Protein AF-A0A397UYD2-F1 (afdb_monomer_lite)

Sequence (373 aa):
MTTKFFEQLSSNLNELLKNSDEYNVIIEVGQEPNNQAFRVHSIILNSRCLYFKDKLGVITYNNNNVKIIKQLLKYSILSSKTVNVSVIFELLIASSEFGLEELIKHIQLFLLENNSSWLRLNFSRIYQTSFKNDNLKDLQQFCANIIAKHPNIIFDSDEFLTLSENILIFILKLDNLQMDEGKIWDYVIKWGIAQNPSLPLDLDKWNITINSHVLPPRINLPTTLPSRDSISIAESNKASELRKGGEAYLKIGWYKESLVDLTKSLDIEPNNAFALFKIVESCRGETYCWMDKFEESLADLNKSLEIEPNNTLTLTNQIEPNNAFALKIRGATYRSMRKYKDSLADLDRSLEIEPNDAWALNQRKLTNNNLKK

pLDDT: mean 75.52, std 16.03, range [27.47, 95.06]

Foldseek 3Di:
DVVVVVVVVVVVQVVCQVVLPPFQEWEWEADPPPIDIGGDHLVVCLVQFVVSVVVVVPFDADPVNHGYHYDHQPCCLVPDPDDDLVSLVSVLLVCLVRVRLVSVVVSLVCCVPPPVVVCVVCVVVQCVSLLVGPSNVSSVVVSLVVCLVCVCVQLVDPCNLVDDPSSLVVNVPNPRRPDDVVSNVVSVVVSVCSVPVVDDPDVVVVPDDPDPPPDDDPDDDDDDDDDPPDQDPVLLVQLVVLQVQLLVCLVVLVLVSSLVSLVVSCVSPVDDDLQSQLSSLLSNLLSCLSVLNLVSSLVSLVSSVDDDPPPPPPPDDDDDLSLLSSLLSNLLSCVSVVVLVSSLVSLVVSCVRVVPPPSSVVSNVVSVVSVVD

Organism: NCBI:txid44941

Secondary structure (DSSP, 8-state):
-HHHHHHHHHHHHHHHHHH-TT--EEEEESSTTS-EEEEE-HHHHHHH-HHHHHHHHHPPP-TTS-EEEEE---THHHH-SS--HHHHHHHHHHHHHTT-HHHHHHHHHHHHHH-HHHHHHTHHHHHHHHTT-TT-HHHHHHHHHHHHH-THHHHTSTTGGG--HHHHHHHHT-TT--S-HHHHHHHHHHHHHHH-TTS-S-GGGG-----S-SS------------TT---HHHHHHHHHHHHHHHHHHHHT-HHHHHHHHHHHHHH-SSS-HHHHHHHHHHHHHHHHHTT-HHHHHHHHHHHTPPPTT-TT-SS----HHHHHHHHHHHHHHHHTT-HHHHHHHHHHHHHH-TT-HHHHHHHHHHHHHH--

Radius of gyration: 32.05 Å; chains: 1; bounding box: 82×56×81 Å

InterPro domains:
  IPR000210 BTB/POZ domain [PF00651] (13-114)
  IPR011333 SKP1/BTB/POZ domain superfamily [G3DSA:3.30.710.10] (2-113)
  IPR011333 SKP1/BTB/POZ domain superfamily [SSF54695] (5-113)
  IPR011705 BTB/Kelch-associated [PF07707] (135-193)
  IPR011990 Tetratricopeptide-like helical domain superfamily [G3DSA:1.25.40.10] (227-315)
  IPR011990 Tetratricopeptide-like helical domain superfamily [G3DSA:1.25.40.10] (316-373)
  IPR011990 Tetratricopeptide-like helical domain superfamily [SSF48452] (236-372)
  IPR019734 Tetratricopeptide repeat [PS50005] (239-272)
  IPR019734 Tetratricopeptide repeat [PS50005] (278-311)
  IPR019734 Tetratricopeptide repeat [PS50005] (324-357)
  IPR019734 Tetratricopeptide repeat [SM00028] (239-272)
  IPR019734 Tetratricopeptide repeat [SM00028] (278-311)
  IPR019734 Tetratricopeptide repeat [SM00028] (324-357)
  IPR050498 Photosystem I assembly protein Ycf3 [PTHR44858] (232-312)

Structure (mmCIF, N/CA/C/O backbone):
data_AF-A0A397UYD2-F1
#
_entry.id   AF-A0A397UYD2-F1
#
loop_
_atom_site.group_PDB
_atom_site.id
_atom_site.type_symbol
_atom_site.label_atom_id
_atom_site.label_alt_id
_atom_site.label_comp_id
_atom_site.label_asym_id
_atom_site.label_entity_id
_atom_site.label_seq_id
_atom_site.pdbx_PDB_ins_code
_atom_site.Cartn_x
_atom_site.Cartn_y
_atom_site.Cartn_z
_atom_site.occupancy
_atom_site.B_iso_or_equiv
_atom_site.auth_seq_id
_atom_site.auth_comp_id
_atom_site.auth_asym_id
_atom_site.auth_atom_id
_atom_site.pdbx_PDB_model_num
ATOM 1 N N . MET A 1 1 ? 2.547 18.480 39.044 1.00 53.09 1 MET A N 1
ATOM 2 C CA . MET A 1 1 ? 1.371 18.511 39.949 1.00 53.09 1 MET A CA 1
ATOM 3 C C . MET A 1 1 ? 0.104 18.064 39.217 1.00 53.09 1 MET A C 1
ATOM 5 O O . MET A 1 1 ? -0.640 17.259 39.753 1.00 53.09 1 MET A O 1
ATOM 9 N N . THR A 1 2 ? -0.084 18.493 37.968 1.00 56.84 2 THR A N 1
ATOM 10 C CA . THR A 1 2 ? -1.179 18.104 37.060 1.00 56.84 2 THR A CA 1
ATOM 11 C C . THR A 1 2 ? -1.272 16.604 36.741 1.00 56.84 2 THR A C 1
ATOM 13 O O . THR A 1 2 ? -2.375 16.076 36.705 1.00 56.84 2 THR A O 1
ATOM 16 N N . THR A 1 3 ? -0.158 15.883 36.572 1.00 63.12 3 THR A N 1
ATOM 17 C CA . THR A 1 3 ? -0.172 14.444 36.219 1.00 63.12 3 THR A CA 1
ATOM 18 C C . THR A 1 3 ? -0.803 13.551 37.294 1.00 63.12 3 THR A C 1
ATOM 20 O O . THR A 1 3 ? -1.691 12.765 36.979 1.00 63.12 3 THR A O 1
ATOM 23 N N . LYS A 1 4 ? -0.454 13.748 38.576 1.00 71.06 4 LYS A N 1
ATOM 24 C CA . LYS A 1 4 ? -1.054 13.001 39.702 1.00 71.06 4 LYS A CA 1
ATOM 25 C C . LYS A 1 4 ? -2.564 13.228 39.847 1.00 71.06 4 LYS A C 1
ATOM 27 O O . LYS A 1 4 ? -3.284 12.327 40.262 1.00 71.06 4 LYS A O 1
ATOM 32 N N . PHE A 1 5 ? -3.052 14.426 39.513 1.00 78.06 5 PHE A N 1
ATOM 33 C CA . PHE A 1 5 ? -4.484 14.732 39.570 1.00 78.06 5 PHE A CA 1
ATOM 34 C C . PHE A 1 5 ? -5.274 13.919 38.534 1.00 78.06 5 PHE A C 1
ATOM 36 O O . PHE A 1 5 ? -6.314 13.350 38.860 1.00 78.06 5 PHE A O 1
ATOM 43 N N . PHE A 1 6 ? -4.758 13.805 37.305 1.00 78.56 6 PHE A N 1
ATOM 44 C CA . PHE A 1 6 ? -5.394 13.002 36.257 1.00 78.56 6 PHE A CA 1
ATOM 45 C C . PHE A 1 6 ? -5.316 11.494 36.526 1.00 78.56 6 PHE A C 1
ATOM 47 O O . PHE A 1 6 ? -6.269 10.782 36.214 1.00 78.56 6 PHE A O 1
ATOM 54 N N . GLU A 1 7 ? -4.239 11.006 37.148 1.00 81.06 7 GLU A N 1
ATOM 55 C CA . GLU A 1 7 ? -4.143 9.611 37.607 1.00 81.06 7 GLU A CA 1
ATOM 56 C C . GLU A 1 7 ? -5.234 9.283 38.631 1.00 81.06 7 GLU A C 1
ATOM 58 O O . GLU A 1 7 ? -5.953 8.295 38.471 1.00 81.06 7 GLU A O 1
ATOM 63 N N . GLN A 1 8 ? -5.420 10.147 39.635 1.00 83.94 8 GLN A N 1
ATOM 64 C CA . GLN A 1 8 ? -6.470 9.959 40.634 1.00 83.94 8 GLN A CA 1
ATOM 65 C C . GLN A 1 8 ? -7.867 10.034 40.007 1.00 83.94 8 GLN A C 1
ATOM 67 O O . GLN A 1 8 ? -8.713 9.193 40.298 1.00 83.94 8 GLN A O 1
ATOM 72 N N . LEU A 1 9 ? -8.113 10.999 39.114 1.00 81.94 9 LEU A N 1
ATOM 73 C CA . LEU A 1 9 ? -9.388 11.110 38.402 1.00 81.94 9 LEU A CA 1
ATOM 74 C C . LEU A 1 9 ? -9.685 9.851 37.569 1.00 81.94 9 LEU A C 1
ATOM 76 O O . LEU A 1 9 ? -10.801 9.339 37.606 1.00 81.94 9 LEU A O 1
ATOM 80 N N . SER A 1 10 ? -8.685 9.328 36.856 1.00 81.25 10 SER A N 1
ATOM 81 C CA . SER A 1 10 ? -8.791 8.080 36.092 1.00 81.25 10 SER A CA 1
ATOM 82 C C . SER A 1 10 ? -9.091 6.882 36.998 1.00 81.25 10 SER A C 1
ATOM 84 O O . SER A 1 10 ? -9.964 6.071 36.687 1.00 81.25 10 SER A O 1
ATOM 86 N N . SER A 1 11 ? -8.431 6.799 38.159 1.00 82.31 11 SER A N 1
ATOM 87 C CA . SER A 1 11 ? -8.708 5.770 39.167 1.00 82.31 11 SER A CA 1
ATOM 88 C C . SER A 1 11 ? -10.152 5.842 39.666 1.00 82.31 11 SER A C 1
ATOM 90 O O . SER A 1 11 ? -10.841 4.825 39.679 1.00 82.31 11 SER A O 1
ATOM 92 N N . ASN A 1 12 ? -10.637 7.041 39.997 1.00 81.81 12 ASN A N 1
ATOM 93 C CA . ASN A 1 12 ? -12.008 7.247 40.466 1.00 81.81 12 ASN A CA 1
ATOM 94 C C . ASN A 1 12 ? -13.044 6.857 39.388 1.00 81.81 12 ASN A C 1
ATOM 96 O O . ASN A 1 12 ? -14.048 6.218 39.691 1.00 81.81 12 ASN A O 1
ATOM 100 N N . LEU A 1 13 ? -12.796 7.182 38.112 1.00 79.81 13 LEU A N 1
ATOM 101 C CA . LEU A 1 13 ? -13.663 6.758 37.000 1.00 79.81 13 LEU A CA 1
ATOM 102 C C . LEU A 1 13 ? -13.638 5.234 36.785 1.00 79.81 13 LEU A C 1
ATOM 104 O O . LEU A 1 13 ? -14.664 4.640 36.455 1.00 79.81 13 LEU A O 1
ATOM 108 N N . ASN A 1 14 ? -12.492 4.585 36.997 1.00 75.38 14 ASN A N 1
ATOM 109 C CA . ASN A 1 14 ? -12.385 3.127 36.939 1.00 75.38 14 ASN A CA 1
ATOM 110 C C . ASN A 1 14 ? -13.139 2.431 38.082 1.00 75.38 14 ASN A C 1
ATOM 112 O O . ASN A 1 14 ? -13.641 1.324 37.889 1.00 75.38 14 ASN A O 1
ATOM 116 N N . GLU A 1 15 ? -13.233 3.043 39.263 1.00 80.50 15 GLU A N 1
ATOM 117 C CA . GLU A 1 15 ? -14.043 2.505 40.363 1.00 80.50 15 GLU A CA 1
ATOM 118 C C . GLU A 1 15 ? -15.536 2.497 40.027 1.00 80.50 15 GLU A C 1
ATOM 120 O O . GLU A 1 15 ? -16.203 1.497 40.295 1.00 80.50 15 GLU A O 1
ATOM 125 N N . LEU A 1 16 ? -16.045 3.533 39.348 1.00 76.12 16 LEU A N 1
ATOM 126 C CA . LEU A 1 16 ? -17.431 3.551 38.859 1.00 76.12 16 LEU A CA 1
ATOM 127 C C . LEU A 1 16 ? -17.721 2.362 37.934 1.00 76.12 16 LEU A C 1
ATOM 129 O O . LEU A 1 16 ? -18.755 1.708 38.071 1.00 76.12 16 LEU A O 1
ATOM 133 N N . LEU A 1 17 ? -16.784 2.024 37.042 1.00 69.81 17 LEU A N 1
ATOM 134 C CA . LEU A 1 17 ? -16.918 0.873 36.146 1.00 69.81 17 LEU A CA 1
ATOM 135 C C . LEU A 1 17 ? -16.962 -0.467 36.906 1.00 69.81 17 LEU A C 1
ATOM 137 O O . LEU A 1 17 ? -17.653 -1.389 36.480 1.00 69.81 17 LEU A O 1
ATOM 141 N N . LYS A 1 18 ? -16.237 -0.585 38.025 1.00 74.44 18 LYS A N 1
ATOM 142 C CA . LYS A 1 18 ? -16.194 -1.809 38.845 1.00 74.44 18 LYS A CA 1
ATOM 143 C C . LYS A 1 18 ? -17.428 -1.972 39.727 1.00 74.44 18 LYS A C 1
ATOM 145 O O . LYS A 1 18 ? -17.939 -3.082 39.843 1.00 74.44 18 LYS A O 1
ATOM 150 N N . ASN A 1 19 ? -17.891 -0.886 40.340 1.00 75.38 19 ASN A N 1
ATOM 151 C CA . ASN A 1 19 ? -18.979 -0.931 41.317 1.00 75.38 19 ASN A CA 1
ATOM 152 C C . ASN A 1 19 ? -20.360 -0.958 40.641 1.00 75.38 19 ASN A C 1
ATOM 154 O O . ASN A 1 19 ? -21.330 -1.413 41.236 1.00 75.38 19 ASN A O 1
ATOM 158 N N . SER A 1 20 ? -20.451 -0.581 39.358 1.00 68.25 20 SER A N 1
ATOM 159 C CA . SER A 1 20 ? -21.674 -0.602 38.537 1.00 68.25 20 SER A CA 1
ATOM 160 C C . SER A 1 20 ? -22.852 0.217 39.081 1.00 68.25 20 SER A C 1
ATOM 162 O O . SER A 1 20 ? -23.959 0.096 38.564 1.00 68.25 20 SER A O 1
ATOM 164 N N . ASP A 1 21 ? -22.631 1.064 40.085 1.00 74.81 21 ASP A N 1
ATOM 165 C CA . ASP A 1 21 ? -23.649 1.956 40.640 1.00 74.81 21 ASP A CA 1
ATOM 166 C C . ASP A 1 21 ? -24.069 3.012 39.607 1.00 74.81 21 ASP A C 1
ATOM 168 O O . ASP A 1 21 ? -23.248 3.474 38.815 1.00 74.81 21 ASP A O 1
ATOM 172 N N . GLU A 1 22 ? -25.357 3.371 39.580 1.00 81.88 22 GLU A N 1
ATOM 173 C CA . GLU A 1 22 ? -25.946 4.358 38.649 1.00 81.88 22 GLU A CA 1
ATOM 174 C C . GLU A 1 22 ? -25.713 4.081 37.147 1.00 81.88 22 GLU A C 1
ATOM 176 O O . GLU A 1 22 ? -25.759 4.987 36.308 1.00 81.88 22 GLU A O 1
ATOM 181 N N . TYR A 1 23 ? -25.473 2.821 36.769 1.00 85.75 23 TYR A N 1
ATOM 182 C CA . TYR A 1 23 ? -25.379 2.445 35.360 1.00 85.75 23 TYR A CA 1
ATOM 183 C C . TYR A 1 23 ? -26.681 2.765 34.610 1.00 85.75 23 TYR A C 1
ATOM 185 O O . TYR A 1 23 ? -27.789 2.591 35.116 1.00 85.75 23 TYR A O 1
ATOM 193 N N . ASN A 1 24 ? -26.547 3.186 33.356 1.00 86.25 24 ASN A N 1
ATOM 194 C CA . ASN A 1 24 ? -27.681 3.496 32.483 1.00 86.25 24 ASN A CA 1
ATOM 195 C C . ASN A 1 24 ? -27.569 2.828 31.102 1.00 86.25 24 ASN A C 1
ATOM 197 O O . ASN A 1 24 ? -28.421 3.029 30.230 1.00 86.25 24 ASN A O 1
ATOM 201 N N . VAL A 1 25 ? -26.532 2.009 30.905 1.00 86.44 25 VAL A N 1
ATOM 202 C CA . VAL A 1 25 ? -26.301 1.211 29.703 1.00 86.44 25 VAL A CA 1
ATOM 203 C C . VAL A 1 25 ? -25.881 -0.205 30.101 1.00 86.44 25 VAL A C 1
ATOM 205 O O . VAL A 1 25 ? -25.078 -0.395 31.014 1.00 86.44 25 VAL A O 1
ATOM 208 N N . ILE A 1 26 ? -26.405 -1.204 29.392 1.00 87.38 26 ILE A N 1
ATOM 209 C CA . ILE A 1 26 ? -25.922 -2.586 29.424 1.00 87.38 26 ILE A CA 1
ATOM 210 C C . ILE A 1 26 ? -25.375 -2.929 28.041 1.00 87.38 26 ILE A C 1
ATOM 212 O O . ILE A 1 26 ? -26.075 -2.769 27.041 1.00 87.38 26 ILE A O 1
ATOM 216 N N . ILE A 1 27 ? -24.137 -3.416 27.984 1.00 84.25 27 ILE A N 1
ATOM 217 C CA . ILE A 1 27 ? -23.550 -3.984 26.769 1.00 84.25 27 ILE A CA 1
ATOM 218 C C . ILE A 1 27 ? -23.543 -5.502 26.909 1.00 84.25 27 ILE A C 1
ATOM 220 O O . ILE A 1 27 ? -22.855 -6.048 27.766 1.00 84.25 27 ILE A O 1
ATOM 224 N N . GLU A 1 28 ? -24.301 -6.178 26.058 1.00 84.50 28 GLU A N 1
ATOM 225 C CA . GLU A 1 28 ? -24.292 -7.630 25.924 1.00 84.50 28 GLU A CA 1
ATOM 226 C C . GLU A 1 28 ? -23.276 -8.026 24.855 1.00 84.50 28 GLU A C 1
ATOM 228 O O . GLU A 1 28 ? -23.388 -7.617 23.696 1.00 84.50 28 GLU A O 1
ATOM 233 N N . VAL A 1 29 ? -22.277 -8.813 25.250 1.00 77.69 29 VAL A N 1
ATOM 234 C CA . VAL A 1 29 ? -21.188 -9.265 24.383 1.00 77.69 29 VAL A CA 1
ATOM 235 C C . VAL A 1 29 ? -21.229 -10.777 24.214 1.00 77.69 29 VAL A C 1
ATOM 237 O O . VAL A 1 29 ? -21.304 -11.509 25.199 1.00 77.69 29 VAL A O 1
ATOM 240 N N . GLY A 1 30 ? -21.108 -11.243 22.972 1.00 69.19 30 GLY A N 1
ATOM 241 C CA . GLY A 1 30 ? -21.084 -12.665 22.622 1.00 69.19 30 GLY A CA 1
ATOM 242 C C . GLY A 1 30 ? -22.398 -13.167 22.019 1.00 69.19 30 GLY A C 1
ATOM 243 O O . GLY A 1 30 ? -23.328 -12.398 21.783 1.00 69.19 30 GLY A O 1
ATOM 244 N N . GLN A 1 31 ? -22.451 -14.467 21.727 1.00 69.06 31 GLN A N 1
ATOM 245 C CA . GLN A 1 31 ? -23.640 -15.142 21.199 1.00 69.06 31 GLN A CA 1
ATOM 246 C C . GLN A 1 31 ? -24.290 -15.995 22.289 1.00 69.06 31 GLN A C 1
ATOM 248 O O . GLN A 1 31 ? -23.595 -16.581 23.122 1.00 69.06 31 GLN A O 1
ATOM 253 N N . GLU A 1 32 ? -25.619 -16.074 22.273 1.00 67.44 32 GLU A N 1
ATOM 254 C CA . GLU A 1 32 ? -26.355 -16.956 23.178 1.00 67.44 32 GLU A CA 1
ATOM 255 C C . GLU A 1 32 ? -25.943 -18.424 22.960 1.00 67.44 32 GLU A C 1
ATOM 257 O O . GLU A 1 32 ? -25.726 -18.833 21.816 1.00 67.44 32 GLU A O 1
ATOM 262 N N . PRO A 1 33 ? -25.805 -19.227 24.033 1.00 70.12 33 PRO A N 1
ATOM 263 C CA . PRO A 1 33 ? -26.153 -18.931 25.431 1.00 70.12 33 PRO A CA 1
ATOM 264 C C . PRO A 1 33 ? -25.015 -18.310 26.273 1.00 70.12 33 PRO A C 1
ATOM 266 O O . PRO A 1 33 ? -25.200 -18.079 27.461 1.00 70.12 33 PRO A O 1
ATOM 269 N N . ASN A 1 34 ? -23.841 -18.044 25.691 1.00 70.12 34 ASN A N 1
ATOM 270 C CA . ASN A 1 34 ? -22.637 -17.607 26.416 1.00 70.12 34 ASN A CA 1
ATOM 271 C C . ASN A 1 34 ? -22.415 -16.084 26.355 1.00 70.12 34 ASN A C 1
ATOM 273 O O . ASN A 1 34 ? -21.273 -15.619 26.311 1.00 70.12 34 ASN A O 1
ATOM 277 N N . ASN A 1 35 ? -23.486 -15.293 26.298 1.00 76.25 35 ASN A N 1
ATOM 278 C CA . ASN A 1 35 ? -23.372 -13.839 26.304 1.00 76.25 35 ASN A CA 1
ATOM 279 C C . ASN A 1 35 ? -23.056 -13.319 27.717 1.00 76.25 35 ASN A C 1
ATOM 281 O O . ASN A 1 35 ? -23.535 -13.834 28.724 1.00 76.25 35 ASN A O 1
ATOM 285 N N . GLN A 1 36 ? -22.243 -12.269 27.795 1.00 80.19 36 GLN A N 1
ATOM 286 C CA . GLN A 1 36 ? -21.931 -11.582 29.044 1.00 80.19 36 GLN A CA 1
ATOM 287 C C . GLN A 1 36 ? -22.457 -10.152 28.994 1.00 80.19 36 GLN A C 1
ATOM 289 O O . GLN A 1 36 ? -22.256 -9.442 28.011 1.00 80.19 36 GLN A O 1
ATOM 294 N N . ALA A 1 37 ? -23.120 -9.730 30.068 1.00 84.00 37 ALA A N 1
ATOM 295 C CA . ALA A 1 37 ? -23.652 -8.384 30.213 1.00 84.00 37 ALA A CA 1
ATOM 296 C C . ALA A 1 37 ? -22.708 -7.514 31.054 1.00 84.00 37 ALA A C 1
ATOM 298 O O . ALA A 1 37 ? -22.347 -7.874 32.176 1.00 84.00 37 ALA A O 1
ATOM 299 N N . PHE A 1 38 ? -22.348 -6.347 30.525 1.00 83.50 38 PHE A N 1
ATOM 300 C CA . PHE A 1 38 ? -21.516 -5.348 31.191 1.00 83.50 38 PHE A CA 1
ATOM 301 C C . PHE A 1 38 ? -22.347 -4.104 31.493 1.00 83.50 38 PHE A C 1
ATOM 303 O O . PHE A 1 38 ? -22.914 -3.495 30.585 1.00 83.50 38 PHE A O 1
ATOM 310 N N . ARG A 1 39 ? -22.418 -3.724 32.770 1.00 86.25 39 ARG A N 1
ATOM 311 C CA . ARG A 1 39 ? -23.091 -2.503 33.230 1.00 86.25 39 ARG A CA 1
ATOM 312 C C . ARG A 1 39 ? -22.123 -1.333 33.139 1.00 86.25 39 ARG A C 1
ATOM 314 O O . ARG A 1 39 ? -21.038 -1.399 33.706 1.00 86.25 39 ARG A O 1
ATOM 321 N N . VAL A 1 40 ? -22.506 -0.293 32.408 1.00 86.06 40 VAL A N 1
ATOM 322 C CA . VAL A 1 40 ? -21.623 0.827 32.064 1.00 86.06 40 VAL A CA 1
ATOM 323 C C . VAL A 1 40 ? -22.384 2.154 32.029 1.00 86.06 40 VAL A C 1
ATOM 325 O O . VAL A 1 40 ? -23.617 2.198 31.988 1.00 86.06 40 VAL A O 1
ATOM 328 N N . HIS A 1 41 ? -21.632 3.254 32.032 1.00 87.00 41 HIS A N 1
ATOM 329 C CA . HIS A 1 41 ? -22.164 4.615 32.073 1.00 87.00 41 HIS A CA 1
ATOM 330 C C . HIS A 1 41 ? -22.070 5.280 30.701 1.00 87.00 41 HIS A C 1
ATOM 332 O O . HIS A 1 41 ? -20.981 5.436 30.140 1.00 87.00 41 HIS A O 1
ATOM 338 N N . SER A 1 42 ? -23.205 5.747 30.175 1.00 86.00 42 SER A N 1
ATOM 339 C CA . SER A 1 42 ? -23.284 6.408 28.867 1.00 86.00 42 SER A CA 1
ATOM 340 C C . SER A 1 42 ? -22.377 7.632 28.776 1.00 86.00 42 SER A C 1
ATOM 342 O O . SER A 1 42 ? -21.853 7.917 27.708 1.00 86.00 42 SER A O 1
ATOM 344 N N . ILE A 1 43 ? -22.173 8.361 29.879 1.00 82.69 43 ILE A N 1
ATOM 345 C CA . ILE A 1 43 ? -21.349 9.576 29.892 1.00 82.69 43 ILE A CA 1
ATOM 346 C C . ILE A 1 43 ? -19.870 9.271 29.614 1.00 82.69 43 ILE A C 1
ATOM 348 O O . ILE A 1 43 ? -19.209 10.004 28.877 1.00 82.69 43 ILE A O 1
ATOM 352 N N . ILE A 1 44 ? -19.369 8.146 30.131 1.00 81.88 44 ILE A N 1
ATOM 353 C CA . ILE A 1 44 ? -17.994 7.691 29.904 1.00 81.88 44 ILE A CA 1
ATOM 354 C C . ILE A 1 44 ? -17.859 7.176 28.467 1.00 81.88 44 ILE A C 1
ATOM 356 O O . ILE A 1 44 ? -16.926 7.550 27.762 1.00 81.88 44 ILE A O 1
ATOM 360 N N . LEU A 1 45 ? -18.820 6.380 27.989 1.00 81.25 45 LEU A N 1
ATOM 361 C CA . LEU A 1 45 ? -18.788 5.863 26.617 1.00 81.25 45 LEU A CA 1
ATOM 362 C C . LEU A 1 45 ? -18.883 6.979 25.569 1.00 81.25 45 LEU A C 1
ATOM 364 O O . LEU A 1 45 ? -18.071 7.021 24.648 1.00 81.25 45 LEU A O 1
ATOM 368 N N . ASN A 1 46 ? -19.817 7.917 25.741 1.00 82.75 46 ASN A N 1
ATOM 369 C CA . ASN A 1 46 ? -20.036 9.028 24.811 1.00 82.75 46 ASN A CA 1
ATOM 370 C C . ASN A 1 46 ? -18.846 9.987 24.743 1.00 82.75 46 ASN A C 1
ATOM 372 O O . ASN A 1 46 ? -18.617 10.600 23.702 1.00 82.75 46 ASN A O 1
ATOM 376 N N . SER A 1 47 ? -18.123 10.158 25.853 1.00 80.00 47 SER A N 1
ATOM 377 C CA . SER A 1 47 ? -16.943 11.028 25.896 1.00 80.00 47 SER A CA 1
ATOM 378 C C . SER A 1 47 ? -15.703 10.372 25.290 1.00 80.00 47 SER A C 1
ATOM 380 O O . SER A 1 47 ? -14.815 11.084 24.829 1.00 80.00 47 SER A O 1
ATOM 382 N N . ARG A 1 48 ? -15.634 9.035 25.267 1.00 76.81 48 ARG A N 1
ATOM 383 C CA . ARG A 1 48 ? -14.457 8.288 24.799 1.00 76.81 48 ARG A CA 1
ATOM 384 C C . ARG A 1 48 ? -14.582 7.708 23.396 1.00 76.81 48 ARG A C 1
ATOM 386 O O . ARG A 1 48 ? -13.557 7.444 22.780 1.00 76.81 48 ARG A O 1
ATOM 393 N N . CYS A 1 49 ? -15.795 7.469 22.907 1.00 79.69 49 CYS A N 1
ATOM 394 C CA . CYS A 1 49 ? -16.016 6.707 21.685 1.00 79.69 49 CYS A CA 1
ATOM 395 C C . CYS A 1 49 ? -17.213 7.257 20.899 1.00 79.69 49 CYS A C 1
ATOM 397 O O . CYS A 1 49 ? -18.365 7.158 21.332 1.00 79.69 49 CYS A O 1
ATOM 399 N N . LEU A 1 50 ? -16.933 7.810 19.714 1.00 79.19 50 LEU A N 1
ATOM 400 C CA . LEU A 1 50 ? -17.955 8.356 18.816 1.00 79.19 50 LEU A CA 1
ATOM 401 C C . LEU A 1 50 ? -18.978 7.294 18.405 1.00 79.19 50 LEU A C 1
ATOM 403 O O . LEU A 1 50 ? -20.172 7.571 18.420 1.00 79.19 50 LEU A O 1
ATOM 407 N N . TYR A 1 51 ? -18.536 6.054 18.168 1.00 81.56 51 TYR A N 1
ATOM 408 C CA . TYR A 1 51 ? -19.436 4.937 17.878 1.00 81.56 51 TYR A CA 1
ATOM 409 C C . TYR A 1 51 ? -20.520 4.774 18.950 1.00 81.56 51 TYR A C 1
ATOM 411 O O . TYR A 1 51 ? -21.704 4.664 18.633 1.00 81.56 51 TYR A O 1
ATOM 419 N N . PHE A 1 52 ? -20.138 4.785 20.233 1.00 81.94 52 PHE A N 1
ATOM 420 C CA . PHE A 1 52 ? -21.115 4.677 21.313 1.00 81.94 52 PHE A CA 1
ATOM 421 C C . PHE A 1 52 ? -21.972 5.930 21.439 1.00 81.94 52 PHE A C 1
ATOM 423 O O . PHE A 1 52 ? -23.163 5.790 21.702 1.00 81.94 52 PHE A O 1
ATOM 430 N N . LYS A 1 53 ? -21.414 7.121 21.199 1.00 83.38 53 LYS A N 1
ATOM 431 C CA . LYS A 1 53 ? -22.180 8.373 21.175 1.00 83.38 53 LYS A CA 1
ATOM 432 C C . LYS A 1 53 ? -23.317 8.319 20.153 1.00 83.38 53 LYS A C 1
ATOM 434 O O . LYS A 1 53 ? -24.461 8.604 20.507 1.00 83.38 53 LYS A O 1
ATOM 439 N N . ASP A 1 54 ? -23.017 7.888 18.933 1.00 84.69 54 ASP A N 1
ATOM 440 C CA . ASP A 1 54 ? -23.993 7.803 17.847 1.00 84.69 54 ASP A CA 1
ATOM 441 C C . ASP A 1 54 ? -24.993 6.666 18.094 1.00 84.69 54 ASP A C 1
ATOM 443 O O . ASP A 1 54 ? -26.208 6.872 18.056 1.00 84.69 54 ASP A O 1
ATOM 447 N N . LYS A 1 55 ? -24.501 5.471 18.454 1.00 83.75 55 LYS A N 1
ATOM 448 C CA . LYS A 1 55 ? -25.344 4.292 18.709 1.00 83.75 55 LYS A CA 1
ATOM 449 C C . LYS A 1 55 ? -26.290 4.504 19.891 1.00 83.75 55 LYS A C 1
ATOM 451 O O . LYS A 1 55 ? -27.471 4.169 19.805 1.00 83.75 55 LYS A O 1
ATOM 456 N N . LEU A 1 56 ? -25.809 5.093 20.986 1.00 84.62 56 LEU A N 1
ATOM 457 C CA . LEU A 1 56 ? -26.650 5.425 22.137 1.00 84.62 56 LEU A CA 1
ATOM 458 C C . LEU A 1 56 ? -27.636 6.549 21.820 1.00 84.62 56 LEU A C 1
ATOM 460 O O . LEU A 1 56 ? -28.695 6.576 22.439 1.00 84.62 56 LEU A O 1
ATOM 464 N N . GLY A 1 57 ? -27.340 7.444 20.875 1.00 81.81 57 GLY A N 1
ATOM 465 C CA . GLY A 1 57 ? -28.272 8.485 20.430 1.00 81.81 57 GLY A CA 1
ATOM 466 C C . GLY A 1 57 ? -29.563 7.926 19.823 1.00 81.81 57 GLY A C 1
ATOM 467 O O . GLY A 1 57 ? -30.629 8.498 20.031 1.00 81.81 57 GLY A O 1
ATOM 468 N N . VAL A 1 58 ? -29.479 6.780 19.143 1.00 86.25 58 VAL A N 1
ATOM 469 C CA . VAL A 1 58 ? -30.616 6.143 18.453 1.00 86.25 58 VAL A CA 1
ATOM 470 C C . VAL A 1 58 ? -31.404 5.194 19.364 1.00 86.25 58 VAL A C 1
ATOM 472 O O . VAL A 1 58 ? -32.606 5.008 19.187 1.00 86.25 58 VAL A O 1
ATOM 475 N N . ILE A 1 59 ? -30.747 4.583 20.353 1.00 84.56 59 ILE A N 1
ATOM 476 C CA . ILE A 1 59 ? -31.378 3.588 21.230 1.00 84.56 59 ILE A CA 1
ATOM 477 C C . ILE A 1 59 ? -32.286 4.265 22.264 1.00 84.56 59 ILE A C 1
ATOM 479 O O . ILE A 1 59 ? -31.866 5.174 22.988 1.00 84.56 59 ILE A O 1
ATOM 483 N N . THR A 1 60 ? -33.517 3.766 22.380 1.00 82.69 60 THR A N 1
ATOM 484 C CA . THR A 1 60 ? -34.478 4.169 23.410 1.00 82.69 60 THR A CA 1
ATOM 485 C C . THR A 1 60 ? -34.227 3.442 24.727 1.00 82.69 60 THR A C 1
ATOM 487 O O . THR A 1 60 ? -33.695 2.332 24.768 1.00 82.69 60 THR A O 1
ATOM 490 N N . TYR A 1 61 ? -34.631 4.071 25.825 1.00 81.38 61 TYR A N 1
ATOM 491 C CA . TYR A 1 61 ? -34.607 3.438 27.137 1.00 81.38 61 TYR A CA 1
ATOM 492 C C . TYR A 1 61 ? -35.637 2.308 27.227 1.00 81.38 61 TYR A C 1
ATOM 494 O O . TYR A 1 61 ? -36.718 2.394 26.645 1.00 81.38 61 TYR A O 1
ATOM 502 N N . ASN A 1 62 ? -35.298 1.254 27.968 1.00 82.00 62 ASN A N 1
ATOM 503 C CA . ASN A 1 62 ? -36.264 0.250 28.399 1.00 82.00 62 ASN A CA 1
ATOM 504 C C . ASN A 1 62 ? -37.087 0.756 29.601 1.00 82.00 62 ASN A C 1
ATOM 506 O O . ASN A 1 62 ? -36.845 1.841 30.131 1.00 82.00 62 ASN A O 1
ATOM 510 N N . ASN A 1 63 ? -38.018 -0.071 30.083 1.00 77.69 63 ASN A N 1
ATOM 511 C CA . ASN A 1 63 ? -38.894 0.255 31.217 1.00 77.69 63 ASN A CA 1
ATOM 512 C C . ASN A 1 63 ? -38.145 0.543 32.536 1.00 77.69 63 ASN A C 1
ATOM 514 O O . ASN A 1 63 ? -38.726 1.120 33.448 1.00 77.69 63 ASN A O 1
ATOM 518 N N . ASN A 1 64 ? -36.865 0.172 32.630 1.00 81.38 64 ASN A N 1
ATOM 519 C CA . ASN A 1 64 ? -36.004 0.425 33.786 1.00 81.38 64 ASN A CA 1
ATOM 520 C C . ASN A 1 64 ? -35.078 1.637 33.572 1.00 81.38 64 ASN A C 1
ATOM 522 O O . ASN A 1 64 ? -34.114 1.797 34.314 1.00 81.38 64 ASN A O 1
ATOM 526 N N . ASN A 1 65 ? -35.329 2.473 32.557 1.00 81.12 65 ASN A N 1
ATOM 527 C CA . ASN A 1 65 ? -34.475 3.601 32.170 1.00 81.12 65 ASN A CA 1
ATOM 528 C C . ASN A 1 65 ? -33.030 3.200 31.804 1.00 81.12 65 ASN A C 1
ATOM 530 O O . ASN A 1 65 ? -32.090 3.971 31.996 1.00 81.12 65 ASN A O 1
ATOM 534 N N . VAL A 1 66 ? -32.847 2.015 31.209 1.00 82.75 66 VAL A N 1
ATOM 535 C CA . VAL A 1 66 ? -31.544 1.499 30.749 1.00 82.75 66 VAL A CA 1
ATOM 536 C C . VAL A 1 66 ? -31.544 1.290 29.232 1.00 82.75 66 VAL A C 1
ATOM 538 O O . VAL A 1 66 ? -32.520 0.794 28.668 1.00 82.75 66 VAL A O 1
ATOM 541 N N . LYS A 1 67 ? -30.443 1.641 28.556 1.00 83.88 67 LYS A N 1
ATOM 542 C CA . LYS A 1 67 ? -30.216 1.309 27.135 1.00 83.88 67 LYS A CA 1
ATOM 543 C C . LYS A 1 67 ? -29.468 -0.019 27.013 1.00 83.88 67 LYS A C 1
ATOM 545 O O . LYS A 1 67 ? -28.457 -0.207 27.682 1.00 83.88 67 LYS A O 1
ATOM 550 N N . ILE A 1 68 ? -29.928 -0.925 26.150 1.00 79.50 68 ILE A N 1
ATOM 551 C CA . ILE A 1 68 ? -29.268 -2.220 25.910 1.00 79.50 68 ILE A CA 1
ATOM 552 C C . ILE A 1 68 ? -28.607 -2.200 24.534 1.00 79.50 68 ILE A C 1
ATOM 554 O O . ILE A 1 68 ? -29.259 -1.929 23.527 1.00 79.50 68 ILE A O 1
ATOM 558 N N . ILE A 1 69 ? -27.312 -2.501 24.494 1.00 80.31 69 ILE A N 1
ATOM 559 C CA . ILE A 1 69 ? -26.537 -2.663 23.266 1.00 80.31 69 ILE A CA 1
ATOM 560 C C . ILE A 1 69 ? -26.130 -4.124 23.148 1.00 80.31 69 ILE A C 1
ATOM 562 O O . ILE A 1 69 ? -25.404 -4.629 23.997 1.00 80.31 69 ILE A O 1
ATOM 566 N N . LYS A 1 70 ? -26.512 -4.772 22.048 1.00 74.25 70 LYS A N 1
ATOM 567 C CA . LYS A 1 70 ? -25.930 -6.056 21.650 1.00 74.25 70 LYS A CA 1
ATOM 568 C C . LYS A 1 70 ? -24.703 -5.802 20.776 1.00 74.25 70 LYS A C 1
ATOM 570 O O . LYS A 1 70 ? -24.789 -5.055 19.795 1.00 74.25 70 LYS A O 1
ATOM 575 N N . GLN A 1 71 ? -23.566 -6.386 21.145 1.00 70.19 71 GLN A N 1
ATOM 576 C CA . GLN A 1 71 ? -22.309 -6.264 20.415 1.00 70.19 71 GLN A CA 1
ATOM 577 C C . GLN A 1 71 ? -21.684 -7.640 20.167 1.00 70.19 71 GLN A C 1
ATOM 579 O O . GLN A 1 71 ? -21.437 -8.416 21.087 1.00 70.19 71 GLN A O 1
ATOM 584 N N . LEU A 1 72 ? -21.344 -7.912 18.909 1.00 55.88 72 LEU A N 1
ATOM 585 C CA . LEU A 1 72 ? -20.666 -9.139 18.485 1.00 55.88 72 LEU A CA 1
ATOM 586 C C . LEU A 1 72 ? -19.144 -9.048 18.676 1.00 55.88 72 LEU A C 1
ATOM 588 O O . LEU A 1 72 ? -18.379 -9.459 17.810 1.00 55.88 72 LEU A O 1
ATOM 592 N N . LEU A 1 73 ? -18.681 -8.506 19.804 1.00 57.69 73 LEU A N 1
ATOM 593 C CA . LEU A 1 73 ? -17.270 -8.649 20.147 1.00 57.69 73 LEU A CA 1
ATOM 594 C C . LEU A 1 73 ? -17.007 -10.113 20.495 1.00 57.69 73 LEU A C 1
ATOM 596 O O . LEU A 1 73 ? -17.747 -10.737 21.261 1.00 57.69 73 LEU A O 1
ATOM 600 N N . LYS A 1 74 ? -15.941 -10.672 19.926 1.00 54.97 74 LYS A N 1
ATOM 601 C CA . LYS A 1 74 ? -15.527 -12.046 20.200 1.00 54.97 74 LYS A CA 1
ATOM 602 C C . LYS A 1 74 ? -15.164 -12.143 21.687 1.00 54.97 74 LYS A C 1
ATOM 604 O O . LYS A 1 74 ? -14.175 -11.560 22.129 1.00 54.97 74 LYS A O 1
ATOM 609 N N . TYR A 1 75 ? -15.978 -12.876 22.452 1.00 46.72 75 TYR A N 1
ATOM 610 C CA . TYR A 1 75 ? -15.849 -13.094 23.904 1.00 46.72 75 TYR A CA 1
ATOM 611 C C . TYR A 1 75 ? -14.413 -13.436 24.350 1.00 46.72 75 TYR A C 1
ATOM 613 O O . TYR A 1 75 ? -13.986 -13.067 25.442 1.00 46.72 75 TYR A O 1
ATOM 621 N N . SER A 1 76 ? -13.633 -14.054 23.457 1.00 46.88 76 SER A N 1
ATOM 622 C CA . SER A 1 76 ? -12.223 -14.397 23.648 1.00 46.88 76 SER A CA 1
ATOM 623 C C . SER A 1 76 ? -11.317 -13.233 24.070 1.00 46.88 76 SER A C 1
ATOM 625 O O . SER A 1 76 ? -10.321 -13.484 24.742 1.00 46.88 76 SER A O 1
ATOM 627 N N . ILE A 1 77 ? -11.626 -11.981 23.706 1.00 52.38 77 ILE A N 1
ATOM 628 C CA . ILE A 1 77 ? -10.815 -10.812 24.104 1.00 52.38 77 ILE A CA 1
ATOM 629 C C . ILE A 1 77 ? -11.017 -10.487 25.593 1.00 52.38 77 ILE A C 1
ATOM 631 O O . ILE A 1 77 ? -10.065 -10.146 26.288 1.00 52.38 77 ILE A O 1
ATOM 635 N N . LEU A 1 78 ? -12.248 -10.626 26.096 1.00 53.19 78 LEU A N 1
ATOM 636 C CA . LEU A 1 78 ? -12.636 -10.236 27.458 1.00 53.19 78 LEU A CA 1
ATOM 637 C C . LEU A 1 78 ? -12.328 -11.322 28.499 1.00 53.19 78 LEU A C 1
ATOM 639 O O . LEU A 1 78 ? -12.120 -11.009 29.668 1.00 53.19 78 LEU A O 1
ATOM 643 N N . SER A 1 79 ? -12.282 -12.592 28.087 1.00 50.75 79 SER A N 1
ATOM 644 C CA . SER A 1 79 ? -12.066 -13.731 28.988 1.00 50.75 79 SER A CA 1
ATOM 645 C C . SER A 1 79 ? -10.605 -14.184 29.106 1.00 50.75 79 SER A C 1
ATOM 647 O O . SER A 1 79 ? -10.308 -15.072 29.911 1.00 50.75 79 SER A O 1
ATOM 649 N N . SER A 1 80 ? -9.684 -13.647 28.294 1.00 50.34 80 SER A N 1
ATOM 650 C CA . SER A 1 80 ? -8.295 -14.120 28.289 1.00 50.34 80 SER A CA 1
ATOM 651 C C . SER A 1 80 ? -7.537 -13.634 29.526 1.00 50.34 80 SER A C 1
ATOM 653 O O . SER A 1 80 ? -7.241 -12.451 29.669 1.00 50.34 80 SER A O 1
ATOM 655 N N . LYS A 1 81 ? -7.175 -14.564 30.419 1.00 53.72 81 LYS A N 1
ATOM 656 C CA . LYS A 1 81 ? -6.349 -14.291 31.612 1.00 53.72 81 LYS A CA 1
ATOM 657 C C . LYS A 1 81 ? -4.879 -14.005 31.280 1.00 53.72 81 LYS A C 1
ATOM 659 O O . LYS A 1 81 ? -4.149 -13.513 32.134 1.00 53.72 81 LYS A O 1
ATOM 664 N N . THR A 1 82 ? -4.441 -14.321 30.062 1.00 56.53 82 THR A N 1
ATOM 665 C CA . THR A 1 82 ? -3.080 -14.083 29.575 1.00 56.53 82 THR A CA 1
ATOM 666 C C . THR A 1 82 ? -3.123 -13.185 28.342 1.00 56.53 82 THR A C 1
ATOM 668 O O . THR A 1 82 ? -3.797 -13.475 27.350 1.00 56.53 82 THR A O 1
ATOM 671 N N . VAL A 1 83 ? -2.408 -12.063 28.412 1.00 70.56 83 VAL A N 1
ATOM 672 C CA . VAL A 1 83 ? -2.254 -11.141 27.284 1.00 70.56 83 VAL A CA 1
ATOM 673 C C . VAL A 1 83 ? -1.109 -11.667 26.424 1.00 70.56 83 VAL A C 1
ATOM 675 O O . VAL A 1 83 ? 0.054 -11.571 26.802 1.00 70.56 83 VAL A O 1
ATOM 678 N N . ASN A 1 84 ? -1.442 -12.276 25.287 1.00 83.25 84 ASN A N 1
ATOM 679 C CA . ASN A 1 84 ? -0.471 -12.666 24.266 1.00 83.25 84 ASN A CA 1
ATOM 680 C C . ASN A 1 84 ? -0.623 -11.771 23.023 1.00 83.25 84 ASN A C 1
ATOM 682 O O . ASN A 1 84 ? -1.603 -11.039 22.889 1.00 83.25 84 ASN A O 1
ATOM 686 N N . VAL A 1 85 ? 0.336 -11.839 22.098 1.00 86.50 85 VAL A N 1
ATOM 687 C CA . VAL A 1 85 ? 0.360 -10.984 20.895 1.00 86.50 85 VAL A CA 1
ATOM 688 C C . VAL A 1 85 ? -0.908 -11.132 20.050 1.00 86.50 85 VAL A C 1
ATOM 690 O O . VAL A 1 85 ? -1.411 -10.144 19.522 1.00 86.50 85 VAL A O 1
ATOM 693 N N . SER A 1 86 ? -1.478 -12.340 19.980 1.00 86.56 86 SER A N 1
ATOM 694 C CA . SER A 1 86 ? -2.740 -12.567 19.271 1.00 86.56 86 SER A CA 1
ATOM 695 C C . SER A 1 86 ? -3.889 -11.802 19.923 1.00 86.56 86 SER A C 1
ATOM 697 O O . SER A 1 86 ? -4.659 -11.174 19.211 1.00 86.56 86 SER A O 1
ATOM 699 N N . VAL A 1 87 ? -4.001 -11.812 21.255 1.00 85.88 87 VAL A N 1
ATOM 700 C CA . VAL A 1 87 ? -5.028 -11.048 21.986 1.00 85.88 87 VAL A CA 1
ATOM 701 C C . VAL A 1 87 ? -4.839 -9.544 21.779 1.00 85.88 87 VAL A C 1
ATOM 703 O O . VAL A 1 87 ? -5.819 -8.830 21.591 1.00 85.88 87 VAL A O 1
ATOM 706 N N . ILE A 1 88 ? -3.594 -9.062 21.748 1.00 89.19 88 ILE A N 1
ATOM 707 C CA . ILE A 1 88 ? -3.284 -7.652 21.463 1.00 89.19 88 ILE A CA 1
ATOM 708 C C . ILE A 1 88 ? -3.712 -7.272 20.037 1.00 89.19 88 ILE A C 1
ATOM 710 O O . ILE A 1 88 ? -4.271 -6.199 19.825 1.00 89.19 88 ILE A O 1
ATOM 714 N N . PHE A 1 89 ? -3.503 -8.154 19.058 1.00 90.44 89 PHE A N 1
ATOM 715 C CA . PHE A 1 89 ? -3.963 -7.926 17.690 1.00 90.44 89 PHE A CA 1
ATOM 716 C C . PHE A 1 89 ? -5.497 -7.945 17.574 1.00 90.44 89 PHE A C 1
ATOM 718 O O . PHE A 1 89 ? -6.068 -7.099 16.894 1.00 90.44 89 PHE A O 1
ATOM 725 N N . GLU A 1 90 ? -6.190 -8.837 18.286 1.00 87.75 90 GLU A N 1
ATOM 726 C CA . GLU A 1 90 ? -7.661 -8.806 18.367 1.00 87.75 90 GLU A CA 1
ATOM 727 C C . GLU A 1 90 ? -8.166 -7.510 19.023 1.00 87.75 90 GLU A C 1
ATOM 729 O O . GLU A 1 90 ? -9.152 -6.925 18.575 1.00 87.75 90 GLU A O 1
ATOM 734 N N . LEU A 1 91 ? -7.465 -7.017 20.052 1.00 87.19 91 LEU A N 1
ATOM 735 C CA . LEU A 1 91 ? -7.767 -5.732 20.679 1.00 87.19 91 LEU A CA 1
ATOM 736 C C . LEU A 1 91 ? -7.597 -4.571 19.692 1.00 87.19 91 LEU A C 1
ATOM 738 O O . LEU A 1 91 ? -8.406 -3.646 19.717 1.00 87.19 91 LEU A O 1
ATOM 742 N N . LEU A 1 92 ? -6.595 -4.612 18.809 1.00 90.94 92 LEU A N 1
ATOM 743 C CA . LEU A 1 92 ? -6.427 -3.619 17.745 1.00 90.94 92 LEU A CA 1
ATOM 744 C C . LEU A 1 92 ? -7.619 -3.611 16.781 1.00 90.94 92 LEU A C 1
ATOM 746 O O . LEU A 1 92 ? -8.112 -2.538 16.440 1.00 90.94 92 LEU A O 1
ATOM 750 N N . ILE A 1 93 ? -8.093 -4.790 16.370 1.00 88.31 93 ILE A N 1
ATOM 751 C CA . ILE A 1 93 ? -9.264 -4.934 15.490 1.00 88.31 93 ILE A CA 1
ATOM 752 C C . ILE A 1 93 ? -10.512 -4.374 16.174 1.00 88.31 93 ILE A C 1
ATOM 754 O O . ILE A 1 93 ? -11.202 -3.535 15.610 1.00 88.31 93 ILE A O 1
ATOM 758 N N . ALA A 1 94 ? -10.763 -4.757 17.425 1.00 84.81 94 ALA A N 1
ATOM 759 C CA . ALA A 1 94 ? -11.880 -4.207 18.186 1.00 84.81 94 ALA A CA 1
ATOM 760 C C . ALA A 1 94 ? -11.767 -2.678 18.330 1.00 84.81 94 ALA A C 1
ATOM 762 O O . ALA A 1 94 ? -12.731 -1.947 18.126 1.00 84.81 94 ALA A O 1
ATOM 763 N N . SER A 1 95 ? -10.570 -2.171 18.635 1.00 86.12 95 SER A N 1
ATOM 764 C CA . SER A 1 95 ? -10.324 -0.732 18.777 1.00 86.12 95 SER A CA 1
ATOM 765 C C . SER A 1 95 ? -10.596 0.026 17.479 1.00 86.12 95 SER A C 1
ATOM 767 O O . SER A 1 95 ? -11.102 1.147 17.531 1.00 86.12 95 SER A O 1
ATOM 769 N N . SER A 1 96 ? -10.298 -0.581 16.327 1.00 85.81 96 SER A N 1
ATOM 770 C CA . SER A 1 96 ? -10.544 0.011 15.015 1.00 85.81 96 SER A CA 1
ATOM 771 C C . SER A 1 96 ? -12.022 0.008 14.626 1.00 85.81 96 SER A C 1
ATOM 773 O O . SER A 1 96 ? -12.470 0.984 14.028 1.00 85.81 96 SER A O 1
ATOM 775 N N . GLU A 1 97 ? -12.803 -0.988 15.054 1.00 82.81 97 GLU A N 1
ATOM 776 C CA . GLU A 1 97 ? -14.272 -0.979 14.946 1.00 82.81 97 GLU A CA 1
ATOM 777 C C . GLU A 1 97 ? -14.915 0.133 15.790 1.00 82.81 97 GLU A C 1
ATOM 779 O O . GLU A 1 97 ? -15.903 0.739 15.378 1.00 82.81 97 GLU A O 1
ATOM 784 N N . PHE A 1 98 ? -14.347 0.431 16.962 1.00 79.62 98 PHE A N 1
ATOM 785 C CA . PHE A 1 98 ? -14.838 1.490 17.853 1.00 79.62 98 PHE A CA 1
ATOM 786 C C . PHE A 1 98 ? -14.271 2.885 17.556 1.00 79.62 98 PHE A C 1
ATOM 788 O O . PHE A 1 98 ? -14.656 3.847 18.225 1.00 79.62 98 PHE A O 1
ATOM 795 N N . GLY A 1 99 ? -13.354 3.016 16.593 1.00 80.50 99 GLY A N 1
ATOM 796 C CA . GLY A 1 99 ? -12.708 4.292 16.273 1.00 80.50 99 GLY A CA 1
ATOM 797 C C . GLY A 1 99 ? -11.853 4.857 17.416 1.00 80.50 99 GLY A C 1
ATOM 798 O O . GLY A 1 99 ? -11.814 6.067 17.620 1.00 80.50 99 GLY A O 1
ATOM 799 N N . LEU A 1 100 ? -11.190 4.001 18.202 1.00 84.75 100 LEU A N 1
ATOM 800 C CA . LEU A 1 100 ? -10.331 4.411 19.323 1.00 84.75 100 LEU A CA 1
ATOM 801 C C . LEU A 1 100 ? -8.917 4.779 18.838 1.00 84.75 100 LEU A C 1
ATOM 803 O O . LEU A 1 100 ? -7.955 4.063 19.109 1.00 84.75 100 LEU A O 1
ATOM 807 N N . GLU A 1 101 ? -8.786 5.892 18.115 1.00 86.88 101 GLU A N 1
ATOM 808 C CA . GLU A 1 101 ? -7.561 6.293 17.394 1.00 86.88 101 GLU A CA 1
ATOM 809 C C . GLU A 1 101 ? -6.275 6.281 18.240 1.00 86.88 101 GLU A C 1
ATOM 811 O O . GLU A 1 101 ? -5.251 5.750 17.806 1.00 86.88 101 GLU A O 1
ATOM 816 N N . GLU A 1 102 ? -6.319 6.815 19.465 1.00 85.50 102 GLU A N 1
ATOM 817 C CA . GLU A 1 102 ? -5.158 6.849 20.369 1.00 85.50 102 GLU A CA 1
ATOM 818 C C . GLU A 1 102 ? -4.673 5.433 20.719 1.00 85.50 102 GLU A C 1
ATOM 820 O O . GLU A 1 102 ? -3.476 5.136 20.664 1.00 85.50 102 GLU A O 1
ATOM 825 N N . LEU A 1 103 ? -5.617 4.536 21.019 1.00 86.75 103 LEU A N 1
ATOM 826 C CA . LEU A 1 103 ? -5.331 3.146 21.359 1.00 86.75 103 LEU A CA 1
ATOM 827 C C . LEU A 1 103 ? -4.834 2.370 20.135 1.00 86.75 103 LEU A C 1
ATOM 829 O O . LEU A 1 103 ? -3.865 1.620 20.239 1.00 86.75 103 LEU A O 1
ATOM 833 N N . ILE A 1 104 ? -5.448 2.595 18.970 1.00 90.56 104 ILE A N 1
ATOM 834 C CA . ILE A 1 104 ? -5.020 2.023 17.687 1.00 90.56 104 ILE A CA 1
ATOM 835 C C . ILE A 1 104 ? -3.556 2.378 17.413 1.00 90.56 104 ILE A C 1
ATOM 837 O O . ILE A 1 104 ? -2.754 1.492 17.116 1.00 90.56 104 ILE A O 1
ATOM 841 N N . LYS A 1 105 ? -3.183 3.655 17.559 1.00 92.06 105 LYS A N 1
ATOM 842 C CA . LYS A 1 105 ? -1.806 4.121 17.355 1.00 92.06 105 LYS A CA 1
ATOM 843 C C . LYS A 1 105 ? -0.832 3.465 18.335 1.00 92.06 105 LYS A C 1
ATOM 845 O O . LYS A 1 105 ? 0.216 2.975 17.923 1.00 92.06 105 LYS A O 1
ATOM 850 N N . HIS A 1 106 ? -1.183 3.417 19.621 1.00 90.06 106 HIS A N 1
ATOM 851 C CA . HIS A 1 106 ? -0.327 2.814 20.642 1.00 90.06 106 HIS A CA 1
ATOM 852 C C . HIS A 1 106 ? -0.101 1.314 20.400 1.00 90.06 106 HIS A C 1
ATOM 854 O O . HIS A 1 106 ? 1.035 0.841 20.454 1.00 90.06 106 HIS A O 1
ATOM 860 N N . ILE A 1 107 ? -1.164 0.569 20.079 1.00 92.00 107 ILE A N 1
ATOM 861 C CA . ILE A 1 107 ? -1.062 -0.870 19.821 1.00 92.00 107 ILE A CA 1
ATOM 862 C C . ILE A 1 107 ? -0.269 -1.146 18.536 1.00 92.00 107 ILE A C 1
ATOM 864 O O . ILE A 1 107 ? 0.564 -2.052 18.536 1.00 92.00 107 ILE A O 1
ATOM 868 N N . GLN A 1 108 ? -0.478 -0.380 17.456 1.00 95.06 108 GLN A N 1
ATOM 869 C CA . GLN A 1 108 ? 0.301 -0.545 16.221 1.00 95.06 108 GLN A CA 1
ATOM 870 C C . GLN A 1 108 ? 1.801 -0.370 16.471 1.00 95.06 108 GLN A C 1
ATOM 872 O O . GLN A 1 108 ? 2.581 -1.246 16.094 1.00 95.06 108 GLN A O 1
ATOM 877 N N . LEU A 1 109 ? 2.197 0.703 17.163 1.00 91.94 109 LEU A N 1
ATOM 878 C CA . LEU A 1 109 ? 3.596 0.940 17.533 1.00 91.94 109 LEU A CA 1
ATOM 879 C C . LEU A 1 109 ? 4.158 -0.213 18.372 1.00 91.94 109 LEU A C 1
ATOM 881 O O . LEU A 1 109 ? 5.196 -0.776 18.029 1.00 91.94 109 LEU A O 1
ATOM 885 N N . PHE A 1 110 ? 3.431 -0.639 19.410 1.00 89.62 110 PHE A N 1
ATOM 886 C CA . PHE A 1 110 ? 3.846 -1.757 20.257 1.00 89.62 110 PHE A CA 1
ATOM 887 C C . PHE A 1 110 ? 4.069 -3.053 19.458 1.00 89.62 110 PHE A C 1
ATOM 889 O O . PHE A 1 110 ? 5.061 -3.759 19.672 1.00 89.62 110 PHE A O 1
ATOM 896 N N . LEU A 1 111 ? 3.160 -3.379 18.533 1.00 91.81 111 LEU A N 1
ATOM 897 C CA . LEU A 1 111 ? 3.268 -4.565 17.683 1.00 91.81 111 LEU A CA 1
ATOM 898 C C . LEU A 1 111 ? 4.475 -4.482 16.739 1.00 91.81 111 LEU A C 1
ATOM 900 O O . LEU A 1 111 ? 5.197 -5.468 16.590 1.00 91.81 111 LEU A O 1
ATOM 904 N N . LEU A 1 112 ? 4.717 -3.321 16.132 1.00 90.38 112 LEU A N 1
ATOM 905 C CA . LEU A 1 112 ? 5.812 -3.118 15.183 1.00 90.38 112 LEU A CA 1
ATOM 906 C C . LEU A 1 112 ? 7.188 -3.166 15.857 1.00 90.38 112 LEU A C 1
ATOM 908 O O . LEU A 1 112 ? 8.092 -3.826 15.342 1.00 90.38 112 LEU A O 1
ATOM 912 N N . GLU A 1 113 ? 7.335 -2.522 17.015 1.00 83.19 113 GLU A N 1
ATOM 913 C CA . GLU A 1 113 ? 8.607 -2.447 17.741 1.00 83.19 113 GLU A CA 1
ATOM 914 C C . GLU A 1 113 ? 8.970 -3.772 18.420 1.00 83.19 113 GLU A C 1
ATOM 916 O O . GLU A 1 113 ? 10.121 -4.200 18.370 1.00 83.19 113 GLU A O 1
ATOM 921 N N . ASN A 1 114 ? 7.989 -4.453 19.023 1.00 79.06 114 ASN A N 1
ATOM 922 C CA . ASN A 1 114 ? 8.263 -5.584 19.917 1.00 79.06 114 ASN A CA 1
ATOM 923 C C . ASN A 1 114 ? 7.892 -6.949 19.321 1.00 79.06 114 ASN A C 1
ATOM 925 O O . ASN A 1 114 ? 8.358 -7.976 19.807 1.00 79.06 114 ASN A O 1
ATOM 929 N N . ASN A 1 115 ? 7.051 -6.994 18.280 1.00 88.12 115 ASN A N 1
ATOM 930 C CA . ASN A 1 115 ? 6.413 -8.236 17.822 1.00 88.12 115 ASN A CA 1
ATOM 931 C C . ASN A 1 115 ? 6.551 -8.480 16.311 1.00 88.12 115 ASN A C 1
ATOM 933 O O . ASN A 1 115 ? 5.799 -9.269 15.735 1.00 88.12 115 ASN A O 1
ATOM 937 N N . SER A 1 116 ? 7.541 -7.862 15.663 1.00 77.81 116 SER A N 1
ATOM 938 C CA . SER A 1 116 ? 7.763 -7.963 14.212 1.00 77.81 116 SER A CA 1
ATOM 939 C C . SER A 1 116 ? 7.872 -9.405 13.689 1.00 77.81 116 SER A C 1
ATOM 941 O O . SER A 1 116 ? 7.360 -9.703 12.611 1.00 77.81 116 SER A O 1
ATOM 943 N N . SER A 1 117 ? 8.465 -10.330 14.451 1.00 78.00 117 SER A N 1
ATOM 944 C CA . SER A 1 117 ? 8.531 -11.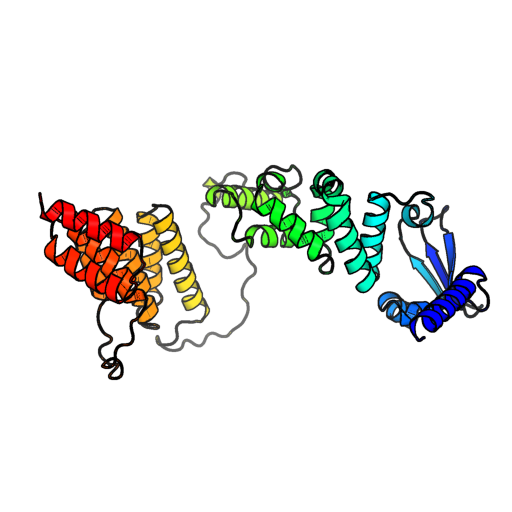755 14.088 1.00 78.00 117 SER A CA 1
ATOM 945 C C . SER A 1 117 ? 7.152 -12.411 14.040 1.00 78.00 117 SER A C 1
ATOM 947 O O . SER A 1 117 ? 6.841 -13.118 13.084 1.00 78.00 117 SER A O 1
ATOM 949 N N . TRP A 1 118 ? 6.302 -12.145 15.038 1.00 90.00 118 TRP A N 1
ATOM 950 C CA . TRP A 1 118 ? 4.925 -12.642 15.043 1.00 90.00 118 TRP A CA 1
ATOM 951 C C . TRP A 1 118 ? 4.130 -12.033 13.886 1.00 90.00 118 TRP A C 1
ATOM 953 O O . TRP A 1 118 ? 3.382 -12.751 13.224 1.00 90.00 118 TRP A O 1
ATOM 963 N N . LEU A 1 119 ? 4.353 -10.746 13.588 1.00 86.56 119 LEU A N 1
ATOM 964 C CA . LEU A 1 119 ? 3.718 -10.081 12.453 1.00 86.56 119 LEU A CA 1
ATOM 965 C C . LEU A 1 119 ? 4.100 -10.726 11.110 1.00 86.56 119 LEU A C 1
ATOM 967 O O . LEU A 1 119 ? 3.250 -10.912 10.248 1.00 86.56 119 LEU A O 1
ATOM 971 N N . ARG A 1 120 ? 5.363 -11.124 10.932 1.00 81.44 120 ARG A N 1
ATOM 972 C CA . ARG A 1 120 ? 5.803 -11.838 9.720 1.00 81.44 120 ARG A CA 1
ATOM 973 C C . ARG A 1 120 ? 5.191 -13.235 9.616 1.00 81.44 120 ARG A C 1
ATOM 975 O O . ARG A 1 120 ? 4.754 -13.618 8.539 1.00 81.44 120 ARG A O 1
ATOM 982 N N . LEU A 1 121 ? 5.120 -13.977 10.723 1.00 80.75 121 LEU A N 1
ATOM 983 C CA . LEU A 1 121 ? 4.517 -15.318 10.747 1.00 80.75 121 LEU A CA 1
ATOM 984 C C . LEU A 1 121 ? 3.006 -15.299 10.477 1.00 80.75 121 LEU A C 1
ATOM 986 O O . LEU A 1 121 ? 2.468 -16.266 9.951 1.00 80.75 121 LEU A O 1
ATOM 990 N N . ASN A 1 122 ? 2.326 -14.202 10.817 1.00 83.56 122 ASN A N 1
ATOM 991 C CA . ASN A 1 122 ? 0.881 -14.034 10.634 1.00 83.56 122 ASN A CA 1
ATOM 992 C C . ASN A 1 122 ? 0.550 -13.067 9.487 1.00 83.56 122 ASN A C 1
ATOM 994 O O . ASN A 1 122 ? -0.522 -12.458 9.475 1.00 83.56 122 ASN A O 1
ATOM 998 N N . PHE A 1 123 ? 1.475 -12.907 8.534 1.00 86.94 123 PHE A N 1
ATOM 999 C CA . PHE A 1 123 ? 1.417 -11.879 7.499 1.00 86.94 123 PHE A CA 1
ATOM 1000 C C . PHE A 1 123 ? 0.093 -11.875 6.724 1.00 86.94 123 PHE A C 1
ATOM 1002 O O . PHE A 1 123 ? -0.498 -10.804 6.593 1.00 86.94 123 PHE A O 1
ATOM 1009 N N . SER A 1 124 ? -0.403 -13.048 6.291 1.00 84.31 124 SER A N 1
ATOM 1010 C CA . SER A 1 124 ? -1.668 -13.168 5.538 1.00 84.31 124 SER A CA 1
ATOM 1011 C C . SER A 1 124 ? -2.820 -12.467 6.263 1.00 84.31 124 SER A C 1
ATOM 1013 O O . SER A 1 124 ? -3.419 -11.504 5.780 1.00 84.31 124 SER A O 1
ATOM 1015 N N . ARG A 1 125 ? -3.040 -12.872 7.513 1.00 87.19 125 ARG A N 1
ATOM 1016 C CA . ARG A 1 125 ? -4.077 -12.301 8.362 1.00 87.19 125 ARG A CA 1
ATOM 1017 C C . ARG A 1 125 ? -3.890 -10.798 8.572 1.00 87.19 125 ARG A C 1
ATOM 1019 O O . ARG A 1 125 ? -4.873 -10.056 8.587 1.00 87.19 125 ARG A O 1
ATOM 1026 N N . ILE A 1 126 ? -2.653 -10.348 8.765 1.00 90.69 126 ILE A N 1
ATOM 1027 C CA . ILE A 1 126 ? -2.353 -8.946 9.071 1.00 90.69 126 ILE A CA 1
ATOM 1028 C C . ILE A 1 126 ? -2.614 -8.054 7.871 1.00 90.69 126 ILE A C 1
ATOM 1030 O O . ILE A 1 126 ? -3.302 -7.053 8.048 1.00 90.69 126 ILE A O 1
ATOM 1034 N N . TYR A 1 127 ? -2.137 -8.410 6.674 1.00 87.62 127 TYR A N 1
ATOM 1035 C CA . TYR A 1 127 ? -2.384 -7.587 5.491 1.00 87.62 127 TYR A CA 1
ATOM 1036 C C . TYR A 1 127 ? -3.886 -7.558 5.173 1.00 87.62 127 TYR A C 1
ATOM 1038 O O . TYR A 1 127 ? -4.463 -6.488 5.007 1.00 87.62 127 TYR A O 1
ATOM 1046 N N . GLN A 1 128 ? -4.573 -8.706 5.195 1.00 86.31 128 GLN A N 1
ATOM 1047 C CA . GLN A 1 128 ? -6.014 -8.746 4.925 1.00 86.31 128 GLN A CA 1
ATOM 1048 C C . GLN A 1 128 ? -6.813 -7.882 5.907 1.00 86.31 128 GLN A C 1
ATOM 1050 O O . GLN A 1 128 ? -7.803 -7.262 5.527 1.00 86.31 128 GLN A O 1
ATOM 1055 N N . THR A 1 129 ? -6.402 -7.852 7.175 1.00 89.00 129 THR A N 1
ATOM 1056 C CA . THR A 1 129 ? -7.063 -7.048 8.207 1.00 89.00 129 THR A CA 1
ATOM 1057 C C . THR A 1 129 ? -6.718 -5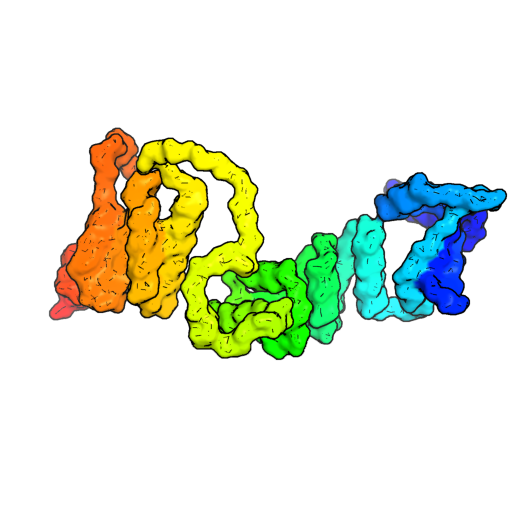.567 8.064 1.00 89.00 129 THR A C 1
ATOM 1059 O O . THR A 1 129 ? -7.611 -4.725 8.136 1.00 89.00 129 THR A O 1
ATOM 1062 N N . SER A 1 130 ? -5.443 -5.236 7.844 1.00 91.06 130 SER A N 1
ATOM 1063 C CA . SER A 1 130 ? -4.979 -3.850 7.763 1.00 91.06 130 SER A CA 1
ATOM 1064 C C . SER A 1 130 ? -5.542 -3.130 6.543 1.00 91.06 130 SER A C 1
ATOM 1066 O O . SER A 1 130 ? -5.941 -1.979 6.660 1.00 91.06 130 SER A O 1
ATOM 1068 N N . PHE A 1 131 ? -5.673 -3.801 5.397 1.00 86.88 131 PHE A N 1
ATOM 1069 C CA . PHE A 1 131 ? -6.228 -3.194 4.183 1.00 86.88 131 PHE A CA 1
ATOM 1070 C C . PHE A 1 131 ? -7.761 -3.141 4.137 1.00 86.88 131 PHE A C 1
ATOM 1072 O O . PHE A 1 131 ? -8.321 -2.487 3.262 1.00 86.88 131 PHE A O 1
ATOM 1079 N N . LYS A 1 132 ? -8.459 -3.790 5.077 1.00 85.50 132 LYS A N 1
ATOM 1080 C CA . LYS A 1 132 ? -9.909 -3.602 5.273 1.00 85.50 132 LYS A CA 1
ATOM 1081 C C . LYS A 1 132 ? -10.235 -2.380 6.132 1.00 85.50 132 LYS A C 1
ATOM 1083 O O . LYS A 1 132 ? -11.399 -1.998 6.202 1.00 85.50 132 LYS A O 1
ATOM 1088 N N . ASN A 1 133 ? -9.246 -1.811 6.822 1.00 80.81 133 ASN A N 1
ATOM 1089 C CA . ASN A 1 133 ? -9.456 -0.729 7.771 1.00 80.81 133 ASN A CA 1
ATOM 1090 C C . ASN A 1 133 ? -8.449 0.409 7.562 1.00 80.81 133 ASN A C 1
ATOM 1092 O O . ASN A 1 133 ? -7.265 0.277 7.873 1.00 80.81 133 ASN A O 1
ATOM 1096 N N . ASP A 1 134 ? -8.947 1.561 7.117 1.00 83.00 134 ASP A N 1
ATOM 1097 C CA . ASP A 1 134 ? -8.131 2.736 6.787 1.00 83.00 134 ASP A CA 1
ATOM 1098 C C . ASP A 1 134 ? -7.381 3.343 7.989 1.00 83.00 134 ASP A C 1
ATOM 1100 O O . ASP A 1 134 ? -6.452 4.136 7.809 1.00 83.00 134 ASP A O 1
ATOM 1104 N N . ASN A 1 135 ? -7.732 2.952 9.220 1.00 86.81 135 ASN A N 1
ATOM 1105 C CA . ASN A 1 135 ? -7.075 3.420 10.443 1.00 86.81 135 ASN A CA 1
ATOM 1106 C C . ASN A 1 135 ? -5.787 2.643 10.776 1.00 86.81 135 ASN A C 1
ATOM 1108 O O . ASN A 1 135 ? -5.059 3.025 11.693 1.00 86.81 135 ASN A O 1
ATOM 1112 N N . LEU A 1 136 ? -5.467 1.569 10.043 1.00 92.06 136 LEU A N 1
ATOM 1113 C CA . LEU A 1 136 ? -4.316 0.692 10.307 1.00 92.06 136 LEU A CA 1
ATOM 1114 C C . LEU A 1 136 ? -3.098 0.996 9.414 1.00 92.06 136 LEU A C 1
ATOM 1116 O O . LEU A 1 136 ? -2.415 0.086 8.941 1.00 92.06 136 LEU A O 1
ATOM 1120 N N . LYS A 1 137 ? -2.825 2.286 9.177 1.00 91.00 137 LYS A N 1
ATOM 1121 C CA . LYS A 1 137 ? -1.806 2.767 8.222 1.00 91.00 137 LYS A CA 1
ATOM 1122 C C . LYS A 1 137 ? -0.389 2.268 8.513 1.00 91.00 137 LYS A C 1
ATOM 1124 O O . LYS A 1 137 ? 0.334 1.928 7.579 1.00 91.00 137 LYS A O 1
ATOM 1129 N N . ASP A 1 138 ? 0.007 2.171 9.781 1.00 91.12 138 ASP A N 1
ATOM 1130 C CA . ASP A 1 138 ? 1.359 1.725 10.138 1.00 91.12 138 ASP A CA 1
ATOM 1131 C C . ASP A 1 138 ? 1.552 0.236 9.802 1.00 91.12 138 ASP A C 1
ATOM 1133 O O . ASP A 1 138 ? 2.582 -0.167 9.253 1.00 91.12 138 ASP A O 1
ATOM 1137 N N . LEU A 1 139 ? 0.527 -0.589 10.049 1.00 92.88 139 LEU A N 1
ATOM 1138 C CA . LEU A 1 139 ? 0.524 -1.991 9.625 1.00 92.88 139 LEU A CA 1
ATOM 1139 C C . LEU A 1 139 ? 0.413 -2.147 8.103 1.00 92.88 139 LEU A C 1
ATOM 1141 O O . LEU A 1 139 ? 1.036 -3.055 7.550 1.00 92.88 139 LEU A O 1
ATOM 1145 N N . GLN A 1 140 ? -0.339 -1.282 7.414 1.00 92.62 140 GLN A N 1
ATOM 1146 C CA . GLN A 1 140 ? -0.380 -1.257 5.947 1.00 92.62 140 GLN A CA 1
ATOM 1147 C C . GLN A 1 140 ? 1.011 -0.973 5.370 1.00 92.62 140 GLN A C 1
ATOM 1149 O O . GLN A 1 140 ? 1.464 -1.711 4.498 1.00 92.62 140 GLN A O 1
ATOM 1154 N N . GLN A 1 141 ? 1.734 0.018 5.904 1.00 90.75 141 GLN A N 1
ATOM 1155 C CA . GLN A 1 141 ? 3.096 0.339 5.471 1.00 90.75 141 GLN A CA 1
ATOM 1156 C C . GLN A 1 141 ? 4.074 -0.808 5.752 1.00 90.75 141 GLN A C 1
ATOM 1158 O O . GLN A 1 141 ? 4.909 -1.141 4.908 1.00 90.75 141 GLN A O 1
ATOM 1163 N N . PHE A 1 142 ? 3.961 -1.448 6.919 1.00 90.81 142 PHE A N 1
ATOM 1164 C CA . PHE A 1 142 ? 4.730 -2.651 7.234 1.00 90.81 142 PHE A CA 1
ATOM 1165 C C . PHE A 1 142 ? 4.497 -3.757 6.197 1.00 90.81 142 PHE A C 1
ATOM 1167 O O . PHE A 1 142 ? 5.462 -4.340 5.698 1.00 90.81 142 PHE A O 1
ATOM 1174 N N . CYS A 1 143 ? 3.238 -4.007 5.826 1.00 90.88 143 CYS A N 1
ATOM 1175 C CA . CYS A 1 143 ? 2.902 -5.000 4.810 1.00 90.88 143 CYS A CA 1
ATOM 1176 C C . CYS A 1 143 ? 3.423 -4.593 3.428 1.00 90.88 143 CYS A C 1
ATOM 1178 O O . CYS A 1 143 ? 4.076 -5.398 2.770 1.00 90.88 143 CYS A O 1
ATOM 1180 N N . ALA A 1 144 ? 3.212 -3.340 3.021 1.00 90.12 144 ALA A N 1
ATOM 1181 C CA . ALA A 1 144 ? 3.677 -2.792 1.748 1.00 90.12 144 ALA A CA 1
ATOM 1182 C C . ALA A 1 144 ? 5.192 -2.959 1.570 1.00 90.12 144 ALA A C 1
ATOM 1184 O O . ALA A 1 144 ? 5.647 -3.383 0.512 1.00 90.12 144 ALA A O 1
ATOM 1185 N N . ASN A 1 145 ? 5.977 -2.720 2.624 1.00 86.75 145 ASN A N 1
ATOM 1186 C CA . ASN A 1 145 ? 7.430 -2.897 2.595 1.00 86.75 145 ASN A CA 1
ATOM 1187 C C . ASN A 1 145 ? 7.856 -4.359 2.377 1.00 86.75 145 ASN A C 1
ATOM 1189 O O . ASN A 1 145 ? 8.891 -4.610 1.758 1.00 86.75 145 ASN A O 1
ATOM 1193 N N . ILE A 1 146 ? 7.092 -5.320 2.907 1.00 85.12 146 ILE A N 1
ATOM 1194 C CA . ILE A 1 146 ? 7.341 -6.753 2.702 1.00 85.12 146 ILE A CA 1
ATOM 1195 C C . ILE A 1 146 ? 6.952 -7.147 1.276 1.00 85.12 146 ILE A C 1
ATOM 1197 O O . ILE A 1 146 ? 7.758 -7.768 0.589 1.00 85.12 146 ILE A O 1
ATOM 1201 N N . ILE A 1 147 ? 5.763 -6.738 0.822 1.00 89.38 147 ILE A N 1
ATOM 1202 C CA . ILE A 1 147 ? 5.244 -7.034 -0.522 1.00 89.38 147 ILE A CA 1
ATOM 1203 C C . ILE A 1 147 ? 6.169 -6.457 -1.590 1.00 89.38 147 ILE A C 1
ATOM 1205 O O . ILE A 1 147 ? 6.529 -7.165 -2.521 1.00 89.38 147 ILE A O 1
ATOM 1209 N N . ALA A 1 148 ? 6.623 -5.212 -1.424 1.00 85.88 148 ALA A N 1
ATOM 1210 C CA . ALA A 1 148 ? 7.538 -4.573 -2.360 1.00 85.88 148 ALA A CA 1
ATOM 1211 C C . ALA A 1 148 ? 8.824 -5.392 -2.553 1.00 85.88 148 ALA A C 1
ATOM 1213 O O . ALA A 1 148 ? 9.273 -5.566 -3.677 1.00 85.88 148 ALA A O 1
ATOM 1214 N N . LYS A 1 149 ? 9.396 -5.945 -1.474 1.00 83.12 149 LYS A N 1
ATOM 1215 C CA . LYS A 1 149 ? 10.640 -6.736 -1.527 1.00 83.12 149 LYS A CA 1
ATOM 1216 C C . LYS A 1 149 ? 10.432 -8.189 -1.952 1.00 83.12 149 LYS A C 1
ATOM 1218 O O . LYS A 1 149 ? 11.334 -8.782 -2.537 1.00 83.12 149 LYS A O 1
ATOM 1223 N N . HIS A 1 150 ? 9.282 -8.767 -1.618 1.00 82.56 150 HIS A N 1
ATOM 1224 C CA . HIS A 1 150 ? 8.968 -10.178 -1.830 1.00 82.56 150 HIS A CA 1
ATOM 1225 C C . HIS A 1 150 ? 7.546 -10.348 -2.392 1.00 82.56 150 HIS A C 1
ATOM 1227 O O . HIS A 1 150 ? 6.700 -10.942 -1.723 1.00 82.56 150 HIS A O 1
ATOM 1233 N N . PRO A 1 151 ? 7.264 -9.852 -3.611 1.00 88.44 151 PRO A N 1
ATOM 1234 C CA . PRO A 1 151 ? 5.915 -9.837 -4.191 1.00 88.44 151 PRO A CA 1
ATOM 1235 C C . PRO A 1 151 ? 5.267 -11.221 -4.252 1.00 88.44 151 PRO A C 1
ATOM 1237 O O . PRO A 1 151 ? 4.074 -11.366 -3.984 1.00 88.44 151 PRO A O 1
ATOM 1240 N N . ASN A 1 152 ? 6.072 -12.249 -4.511 1.00 86.44 152 ASN A N 1
ATOM 1241 C CA . ASN A 1 152 ? 5.655 -13.647 -4.575 1.00 86.44 152 ASN A CA 1
ATOM 1242 C C . ASN A 1 152 ? 4.889 -14.123 -3.329 1.00 86.44 152 ASN A C 1
ATOM 1244 O O . ASN A 1 152 ? 4.053 -15.007 -3.446 1.00 86.44 152 ASN A O 1
ATOM 1248 N N . ILE A 1 153 ? 5.098 -13.515 -2.150 1.00 83.88 153 ILE A N 1
ATOM 1249 C CA . ILE A 1 153 ? 4.336 -13.862 -0.935 1.00 83.88 153 ILE A CA 1
ATOM 1250 C C . ILE A 1 153 ? 2.825 -13.633 -1.096 1.00 83.88 153 ILE A C 1
ATOM 1252 O O . ILE A 1 153 ? 2.030 -14.279 -0.419 1.00 83.88 153 ILE A O 1
ATOM 1256 N N . ILE A 1 154 ? 2.437 -12.703 -1.973 1.00 89.19 154 ILE A N 1
ATOM 1257 C CA . ILE A 1 154 ? 1.046 -12.445 -2.336 1.00 89.19 154 ILE A CA 1
ATOM 1258 C C . ILE A 1 154 ? 0.719 -13.096 -3.672 1.00 89.19 154 ILE A C 1
ATOM 1260 O O . ILE A 1 154 ? -0.276 -13.801 -3.756 1.00 89.19 154 ILE A O 1
ATOM 1264 N N . PHE A 1 155 ? 1.526 -12.858 -4.705 1.00 88.38 155 PHE A N 1
ATOM 1265 C CA . PHE A 1 155 ? 1.194 -13.281 -6.066 1.00 88.38 155 PHE A CA 1
ATOM 1266 C C . PHE A 1 155 ? 1.167 -14.808 -6.237 1.00 88.38 155 PHE A C 1
ATOM 1268 O O . PHE A 1 155 ? 0.308 -15.315 -6.951 1.00 88.38 155 PHE A O 1
ATOM 1275 N N . ASP A 1 156 ? 2.025 -15.545 -5.525 1.00 86.62 156 ASP A N 1
ATOM 1276 C CA . ASP A 1 156 ? 2.052 -17.015 -5.563 1.00 86.62 156 ASP A CA 1
ATOM 1277 C C . ASP A 1 156 ? 1.134 -17.651 -4.495 1.00 86.62 156 ASP A C 1
ATOM 1279 O O . ASP A 1 156 ? 1.113 -18.871 -4.349 1.00 86.62 156 ASP A O 1
ATOM 1283 N N . SER A 1 157 ? 0.397 -16.845 -3.719 1.00 86.50 157 SER A N 1
ATOM 1284 C CA . SER A 1 157 ? -0.507 -17.335 -2.671 1.00 86.50 157 SER A CA 1
ATOM 1285 C C . SER A 1 157 ? -1.791 -17.915 -3.261 1.00 86.50 157 SER A C 1
ATOM 1287 O O . SER A 1 157 ? -2.391 -17.328 -4.163 1.00 86.50 157 SER A O 1
ATOM 1289 N N . ASP A 1 158 ? -2.300 -18.990 -2.655 1.00 84.12 158 ASP A N 1
ATOM 1290 C CA . ASP A 1 158 ? -3.626 -19.546 -2.962 1.00 84.12 158 ASP A CA 1
ATOM 1291 C C . ASP A 1 158 ? -4.752 -18.510 -2.761 1.00 84.12 158 ASP A C 1
ATOM 1293 O O . ASP A 1 158 ? -5.803 -18.568 -3.398 1.00 84.12 158 ASP A O 1
ATOM 1297 N N . GLU A 1 159 ? -4.523 -17.522 -1.892 1.00 84.19 159 GLU A N 1
ATOM 1298 C CA . GLU A 1 159 ? -5.475 -16.454 -1.582 1.00 84.19 159 GLU A CA 1
ATOM 1299 C C . GLU A 1 159 ? -5.486 -15.342 -2.646 1.00 84.19 159 GLU A C 1
ATOM 1301 O O . GLU A 1 159 ? -6.410 -14.524 -2.657 1.00 84.19 159 GLU A O 1
ATOM 1306 N N . PHE A 1 160 ? -4.498 -15.305 -3.554 1.00 89.31 160 PHE A N 1
ATOM 1307 C CA . PHE A 1 160 ? -4.312 -14.218 -4.520 1.00 89.31 160 PHE A CA 1
ATOM 1308 C C . PHE A 1 160 ? -5.563 -13.969 -5.361 1.00 89.31 160 PHE A C 1
ATOM 1310 O O . PHE A 1 160 ? -6.049 -12.844 -5.456 1.00 89.31 160 PHE A O 1
ATOM 1317 N N . LEU A 1 161 ? -6.137 -15.037 -5.919 1.00 88.62 161 LEU A N 1
ATOM 1318 C CA . LEU A 1 161 ? -7.312 -14.955 -6.786 1.00 88.62 161 LEU A CA 1
ATOM 1319 C C . LEU A 1 161 ? -8.566 -14.466 -6.053 1.00 88.62 161 LEU A C 1
ATOM 1321 O O . LEU A 1 161 ? -9.524 -14.082 -6.710 1.00 88.62 161 LEU A O 1
ATOM 1325 N N . THR A 1 162 ? -8.561 -14.454 -4.718 1.00 88.50 162 THR A N 1
ATOM 1326 C CA . THR A 1 162 ? -9.675 -13.996 -3.872 1.00 88.50 162 THR A CA 1
ATOM 1327 C C . THR A 1 162 ? -9.466 -12.597 -3.291 1.00 88.50 162 THR A C 1
ATOM 1329 O O . THR A 1 162 ? -10.307 -12.114 -2.531 1.00 88.50 162 THR A O 1
ATOM 1332 N N . LEU A 1 163 ? -8.356 -11.929 -3.632 1.00 87.19 163 LEU A N 1
ATOM 1333 C CA . LEU A 1 163 ? -8.090 -10.560 -3.196 1.00 87.19 163 LEU A CA 1
ATOM 1334 C C . LEU A 1 163 ? -9.210 -9.620 -3.642 1.00 87.19 163 LEU A C 1
ATOM 1336 O O . LEU A 1 163 ? -9.696 -9.712 -4.767 1.00 87.19 163 LEU A O 1
ATOM 1340 N N . SER A 1 164 ? -9.584 -8.679 -2.775 1.00 85.44 164 SER A N 1
ATOM 1341 C CA . SER A 1 164 ? -10.489 -7.605 -3.175 1.00 85.44 164 SER A CA 1
ATOM 1342 C C . SER A 1 164 ? -9.790 -6.645 -4.138 1.00 85.44 164 SER A C 1
ATOM 1344 O O . SER A 1 164 ? -8.582 -6.414 -4.041 1.00 85.44 164 SER A O 1
ATOM 1346 N N . GLU A 1 165 ? -10.572 -6.035 -5.030 1.00 85.81 165 GLU A N 1
ATOM 1347 C CA . GLU A 1 165 ? -10.085 -5.068 -6.021 1.00 85.81 165 GLU A CA 1
ATOM 1348 C C . GLU A 1 165 ? -9.259 -3.945 -5.371 1.00 85.81 165 GLU A C 1
ATOM 1350 O O . GLU A 1 165 ? -8.159 -3.636 -5.822 1.00 85.81 165 GLU A O 1
ATOM 1355 N N . ASN A 1 166 ? -9.729 -3.405 -4.242 1.00 83.31 166 ASN A N 1
ATOM 1356 C CA . ASN A 1 166 ? -9.030 -2.349 -3.505 1.00 83.31 166 ASN A CA 1
ATOM 1357 C C . ASN A 1 166 ? -7.624 -2.770 -3.046 1.00 83.31 166 ASN A C 1
ATOM 1359 O O . ASN A 1 166 ? -6.692 -1.969 -3.115 1.00 83.31 166 ASN A O 1
ATOM 1363 N N . ILE A 1 167 ? -7.461 -4.019 -2.589 1.00 82.62 167 ILE A N 1
ATOM 1364 C CA . ILE A 1 167 ? -6.159 -4.543 -2.152 1.00 82.62 167 ILE A CA 1
ATOM 1365 C C . ILE A 1 167 ? -5.245 -4.737 -3.361 1.00 82.62 167 ILE A C 1
ATOM 1367 O O . ILE A 1 167 ? -4.077 -4.356 -3.305 1.00 82.62 167 ILE A O 1
ATOM 1371 N N . LEU A 1 168 ? -5.772 -5.283 -4.460 1.00 87.44 168 LEU A N 1
ATOM 1372 C CA . LEU A 1 168 ? -4.999 -5.460 -5.687 1.00 87.44 168 LEU A CA 1
ATOM 1373 C C . LEU A 1 168 ? -4.505 -4.108 -6.222 1.00 87.44 168 LEU A C 1
ATOM 1375 O O . LEU A 1 168 ? -3.310 -3.948 -6.451 1.00 87.44 168 LEU A O 1
ATOM 1379 N N . ILE A 1 169 ? -5.388 -3.111 -6.332 1.00 85.44 169 ILE A N 1
ATOM 1380 C CA . ILE A 1 169 ? -5.028 -1.749 -6.757 1.00 85.44 169 ILE A CA 1
ATOM 1381 C C . ILE A 1 169 ? -3.950 -1.158 -5.846 1.00 85.44 169 ILE A C 1
ATOM 1383 O O . ILE A 1 169 ? -3.018 -0.524 -6.337 1.00 85.44 169 ILE A O 1
ATOM 1387 N N . PHE A 1 170 ? -4.058 -1.348 -4.529 1.00 83.94 170 PHE A N 1
ATOM 1388 C CA . PHE A 1 170 ? -3.038 -0.872 -3.599 1.00 83.94 170 PHE A CA 1
ATOM 1389 C C . PHE A 1 170 ? -1.667 -1.496 -3.892 1.00 83.94 170 PHE A C 1
ATOM 1391 O O . PHE A 1 170 ? -0.678 -0.773 -3.981 1.00 83.94 170 PHE A O 1
ATOM 1398 N N . ILE A 1 171 ? -1.606 -2.819 -4.076 1.00 84.88 171 ILE A N 1
ATOM 1399 C CA . ILE A 1 171 ? -0.355 -3.538 -4.358 1.00 84.88 171 ILE A CA 1
ATOM 1400 C C . ILE A 1 171 ? 0.259 -3.070 -5.682 1.00 84.88 171 ILE A C 1
ATOM 1402 O O . ILE A 1 171 ? 1.466 -2.852 -5.748 1.00 84.88 171 ILE A O 1
ATOM 1406 N N . LEU A 1 172 ? -0.566 -2.868 -6.712 1.00 84.94 172 LEU A N 1
ATOM 1407 C CA . LEU A 1 172 ? -0.122 -2.404 -8.030 1.00 84.94 172 LEU A CA 1
ATOM 1408 C C . LEU A 1 172 ? 0.383 -0.953 -8.028 1.00 84.94 172 LEU A C 1
ATOM 1410 O O . LEU A 1 172 ? 1.162 -0.581 -8.896 1.00 84.94 172 LEU A O 1
ATOM 1414 N N . LYS A 1 173 ? -0.029 -0.133 -7.053 1.00 85.00 173 LYS A N 1
ATOM 1415 C CA . LYS A 1 173 ? 0.467 1.243 -6.869 1.00 85.00 173 LYS A CA 1
ATOM 1416 C C . LYS A 1 173 ? 1.823 1.321 -6.158 1.00 85.00 173 LYS A C 1
ATOM 1418 O O . LYS A 1 173 ? 2.312 2.422 -5.923 1.00 85.00 173 LYS A O 1
ATOM 1423 N N . LEU A 1 174 ? 2.417 0.196 -5.757 1.00 79.00 174 LEU A N 1
ATOM 1424 C CA . LEU A 1 174 ? 3.732 0.194 -5.120 1.00 79.00 174 LEU A CA 1
ATOM 1425 C C . LEU A 1 174 ? 4.833 0.404 -6.171 1.00 79.00 174 LEU A C 1
ATOM 1427 O O . LEU A 1 174 ? 5.197 -0.531 -6.876 1.00 79.00 174 LEU A O 1
ATOM 1431 N N . ASP A 1 175 ? 5.428 1.599 -6.200 1.00 72.44 175 ASP A N 1
ATOM 1432 C CA . ASP A 1 175 ? 6.464 1.991 -7.180 1.00 72.44 175 ASP A CA 1
ATOM 1433 C C . ASP A 1 175 ? 7.727 1.100 -7.178 1.00 72.44 175 ASP A C 1
ATOM 1435 O O . ASP A 1 175 ? 8.484 1.081 -8.143 1.00 72.44 175 ASP A O 1
ATOM 1439 N N . ASN A 1 176 ? 7.980 0.366 -6.088 1.00 82.50 176 ASN A N 1
ATOM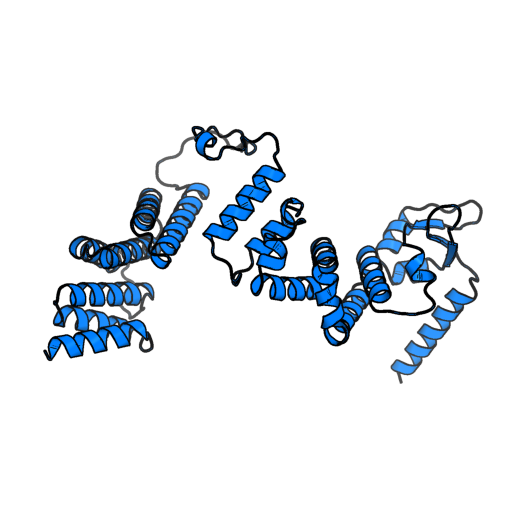 1440 C CA . ASN A 1 176 ? 9.219 -0.391 -5.862 1.00 82.50 176 ASN A CA 1
ATOM 1441 C C . ASN A 1 176 ? 9.012 -1.915 -5.816 1.00 82.50 176 ASN A C 1
ATOM 1443 O O . ASN A 1 176 ? 9.793 -2.624 -5.169 1.00 82.50 176 ASN A O 1
ATOM 1447 N N . LEU A 1 177 ? 7.949 -2.423 -6.443 1.00 86.12 177 LEU A N 1
ATOM 1448 C CA . LEU A 1 177 ? 7.641 -3.851 -6.473 1.00 86.12 177 LEU A CA 1
ATOM 1449 C C . LEU A 1 177 ? 8.751 -4.628 -7.206 1.00 86.12 177 LEU A C 1
ATOM 1451 O O . LEU A 1 177 ? 8.986 -4.425 -8.391 1.00 86.12 177 LEU A O 1
ATOM 1455 N N . GLN A 1 178 ? 9.450 -5.525 -6.506 1.00 84.38 178 GLN A N 1
ATOM 1456 C CA . GLN A 1 178 ? 10.555 -6.329 -7.048 1.00 84.38 178 GLN A CA 1
ATOM 1457 C C . GLN A 1 178 ? 10.040 -7.507 -7.898 1.00 84.38 178 GLN A C 1
ATOM 1459 O O . GLN A 1 178 ? 10.327 -8.670 -7.611 1.00 84.38 178 GLN A O 1
ATOM 1464 N N . MET A 1 179 ? 9.231 -7.215 -8.919 1.00 80.19 179 MET A N 1
ATOM 1465 C CA . MET A 1 179 ? 8.690 -8.187 -9.870 1.00 80.19 179 MET A CA 1
ATOM 1466 C C . MET A 1 179 ? 8.687 -7.605 -11.281 1.00 80.19 179 MET A C 1
ATOM 1468 O O . MET A 1 179 ? 8.481 -6.413 -11.466 1.00 80.19 179 MET A O 1
ATOM 1472 N N . ASP A 1 180 ? 8.907 -8.469 -12.268 1.00 75.50 180 ASP A N 1
ATOM 1473 C CA . ASP A 1 180 ? 8.776 -8.112 -13.679 1.00 75.50 180 ASP A CA 1
ATOM 1474 C C . ASP A 1 180 ? 7.333 -7.691 -14.009 1.00 75.50 180 ASP A C 1
ATOM 1476 O O . ASP A 1 180 ? 6.383 -8.372 -13.615 1.00 75.50 180 ASP A O 1
ATOM 1480 N N . GLU A 1 181 ? 7.167 -6.587 -14.741 1.00 74.00 181 GLU A N 1
ATOM 1481 C CA . GLU A 1 181 ? 5.844 -6.049 -15.084 1.00 74.00 181 GLU A CA 1
ATOM 1482 C C . GLU A 1 181 ? 5.014 -7.023 -15.922 1.00 74.00 181 GLU A C 1
ATOM 1484 O O . GLU A 1 181 ? 3.810 -7.140 -15.694 1.00 74.00 181 GLU A O 1
ATOM 1489 N N . GLY A 1 182 ? 5.638 -7.785 -16.826 1.00 73.88 182 GLY A N 1
ATOM 1490 C CA . GLY A 1 182 ? 4.950 -8.825 -17.592 1.00 73.88 182 GLY A CA 1
ATOM 1491 C C . GLY A 1 182 ? 4.332 -9.881 -16.676 1.00 73.88 182 GLY A C 1
ATOM 1492 O O . GLY A 1 182 ? 3.155 -10.214 -16.808 1.00 73.88 182 GLY A O 1
ATOM 1493 N N . LYS A 1 183 ? 5.078 -10.320 -15.655 1.00 76.94 183 LYS A N 1
ATOM 1494 C CA . LYS A 1 183 ? 4.550 -11.238 -14.631 1.00 76.94 183 LYS A CA 1
ATOM 1495 C C . LYS A 1 183 ? 3.424 -10.618 -13.808 1.00 76.94 183 LYS A C 1
ATOM 1497 O O . LYS A 1 183 ? 2.470 -11.318 -13.475 1.00 76.94 183 LYS A O 1
ATOM 1502 N N . ILE A 1 184 ? 3.516 -9.330 -13.464 1.00 80.19 184 ILE A N 1
ATOM 1503 C CA . ILE A 1 184 ? 2.431 -8.617 -12.767 1.00 80.19 184 ILE A CA 1
ATOM 1504 C C . ILE A 1 184 ? 1.155 -8.682 -13.611 1.00 80.19 184 ILE A C 1
ATOM 1506 O O . ILE A 1 184 ? 0.102 -9.058 -13.094 1.00 80.19 184 ILE A O 1
ATOM 1510 N N . TRP A 1 185 ? 1.256 -8.391 -14.909 1.00 83.81 185 TRP A N 1
ATOM 1511 C CA . TRP A 1 185 ? 0.127 -8.466 -15.833 1.00 83.81 185 TRP A CA 1
ATOM 1512 C C . TRP A 1 185 ? -0.458 -9.874 -15.943 1.00 83.81 185 TRP A C 1
ATOM 1514 O O . TRP A 1 185 ? -1.677 -10.017 -15.847 1.00 83.81 185 TRP A O 1
ATOM 1524 N N . ASP A 1 186 ? 0.377 -10.911 -16.037 1.00 80.50 186 ASP A N 1
ATOM 1525 C CA . ASP A 1 186 ? -0.088 -12.304 -16.044 1.00 80.50 186 ASP A CA 1
ATOM 1526 C C . ASP A 1 186 ? -0.943 -12.621 -14.809 1.00 80.50 186 ASP A C 1
ATOM 1528 O O . ASP A 1 186 ? -1.991 -13.265 -14.904 1.00 80.50 186 ASP A O 1
ATOM 1532 N N . TYR A 1 187 ? -0.522 -12.150 -13.634 1.00 85.12 187 TYR A N 1
ATOM 1533 C CA . TYR A 1 187 ? -1.286 -12.317 -12.403 1.00 85.12 187 TYR A CA 1
ATOM 1534 C C . TYR A 1 187 ? -2.582 -11.506 -12.395 1.00 85.12 187 TYR A C 1
ATOM 1536 O O . TYR A 1 187 ? -3.623 -12.039 -12.013 1.00 85.12 187 TYR A O 1
ATOM 1544 N N . VAL A 1 188 ? -2.563 -10.252 -12.847 1.00 87.31 188 VAL A N 1
ATOM 1545 C CA . VAL A 1 188 ? -3.774 -9.418 -12.929 1.00 87.31 188 VAL A CA 1
ATOM 1546 C C . VAL A 1 188 ? -4.811 -10.044 -13.864 1.00 87.31 188 VAL A C 1
ATOM 1548 O O . VAL A 1 188 ? -5.993 -10.080 -13.526 1.00 87.31 188 VAL A O 1
ATOM 1551 N N . ILE A 1 189 ? -4.382 -10.612 -14.994 1.00 81.88 189 ILE A N 1
ATOM 1552 C CA . ILE A 1 189 ? -5.261 -11.336 -15.921 1.00 81.88 189 ILE A CA 1
ATOM 1553 C C . ILE A 1 189 ? -5.844 -12.581 -15.243 1.00 81.88 189 ILE A C 1
ATOM 1555 O O . ILE A 1 189 ? -7.060 -12.777 -15.268 1.00 81.88 189 ILE A O 1
ATOM 1559 N N . LYS A 1 190 ? -5.009 -13.397 -14.579 1.00 83.44 190 LYS A N 1
ATOM 1560 C CA . LYS A 1 190 ? -5.472 -14.575 -13.819 1.00 83.44 190 LYS A CA 1
ATOM 1561 C C . LYS A 1 190 ? -6.507 -14.198 -12.758 1.00 83.44 190 LYS A C 1
ATOM 1563 O O . LYS A 1 190 ? -7.534 -14.867 -12.646 1.00 83.44 190 LYS A O 1
ATOM 1568 N N . TRP A 1 191 ? -6.261 -13.122 -12.011 1.00 91.88 191 TRP A N 1
ATOM 1569 C CA . TRP A 1 191 ? -7.205 -12.588 -11.031 1.00 91.88 191 TRP A CA 1
ATOM 1570 C C . TRP A 1 191 ? -8.511 -12.148 -11.704 1.00 91.88 191 TRP A C 1
ATOM 1572 O O . TRP A 1 191 ? -9.585 -12.567 -11.281 1.00 91.88 191 TRP A O 1
ATOM 1582 N N . GLY A 1 192 ? -8.435 -11.388 -12.800 1.00 85.94 192 GLY A N 1
ATOM 1583 C CA . GLY A 1 192 ? -9.607 -10.912 -13.538 1.00 85.94 192 GLY A CA 1
ATOM 1584 C C . GLY A 1 192 ? -10.486 -12.041 -14.085 1.00 85.94 192 GLY A C 1
ATOM 1585 O O . GLY A 1 192 ? -11.712 -11.953 -13.997 1.00 85.94 192 GLY A O 1
ATOM 1586 N N . ILE A 1 193 ? -9.878 -13.124 -14.582 1.00 81.44 193 ILE A N 1
ATOM 1587 C CA . ILE A 1 193 ? -10.582 -14.344 -15.011 1.00 81.44 193 ILE A CA 1
ATOM 1588 C C . ILE A 1 193 ? -11.267 -15.021 -13.819 1.00 81.44 193 ILE A C 1
ATOM 1590 O O . ILE A 1 193 ? -12.437 -15.386 -13.912 1.00 81.44 193 ILE A O 1
ATOM 1594 N N . ALA A 1 194 ? -10.574 -15.160 -12.684 1.00 86.56 194 ALA A N 1
ATOM 1595 C CA . ALA A 1 194 ? -11.133 -15.793 -11.489 1.00 86.56 194 ALA A CA 1
ATOM 1596 C C . ALA A 1 194 ? -12.339 -15.026 -10.919 1.00 86.56 194 ALA A C 1
ATOM 1598 O O . ALA A 1 194 ? -13.304 -15.642 -10.468 1.00 86.56 194 ALA A O 1
ATOM 1599 N N . GLN A 1 195 ? -12.314 -13.692 -10.989 1.00 85.50 195 GLN A N 1
ATOM 1600 C CA . GLN A 1 195 ? -13.432 -12.839 -10.576 1.00 85.50 195 GLN A CA 1
ATOM 1601 C C . GLN A 1 195 ? -14.604 -12.857 -11.569 1.00 85.50 195 GLN A C 1
ATOM 1603 O O . GLN A 1 195 ? -15.729 -12.525 -11.199 1.00 85.50 195 GLN A O 1
ATOM 1608 N N . ASN A 1 196 ? -14.370 -13.276 -12.818 1.00 84.06 196 ASN A N 1
ATOM 1609 C CA . ASN A 1 196 ? -15.372 -13.299 -13.883 1.00 84.06 196 ASN A CA 1
ATOM 1610 C C . ASN A 1 196 ? -15.423 -14.674 -14.578 1.00 84.06 196 ASN A C 1
ATOM 1612 O O . ASN A 1 196 ? -15.011 -14.796 -15.734 1.00 84.06 196 ASN A O 1
ATOM 1616 N N . PRO A 1 197 ? -16.011 -15.708 -13.940 1.00 77.12 197 PRO A N 1
ATOM 1617 C CA . PRO A 1 197 ? -16.007 -17.087 -14.452 1.00 77.12 197 PRO A CA 1
ATOM 1618 C C . PRO A 1 197 ? -16.706 -17.276 -15.807 1.00 77.12 197 PRO A C 1
ATOM 1620 O O . PRO A 1 197 ? -16.590 -18.326 -16.430 1.00 77.12 197 PRO A O 1
ATOM 1623 N N . SER A 1 198 ? -17.476 -16.276 -16.243 1.00 76.38 198 SER A N 1
ATOM 1624 C CA . SER A 1 198 ? -18.150 -16.257 -17.544 1.00 76.38 198 SER A CA 1
ATOM 1625 C C . SER A 1 198 ? -17.221 -15.938 -18.723 1.00 76.38 198 SER A C 1
ATOM 1627 O O . SER A 1 198 ? -17.629 -16.106 -19.873 1.00 76.38 198 SER A O 1
ATOM 1629 N N . LEU A 1 199 ? -15.987 -15.488 -18.465 1.00 69.38 199 LEU A N 1
ATOM 1630 C CA . LEU A 1 199 ? -15.017 -15.181 -19.511 1.00 69.38 199 LEU A CA 1
ATOM 1631 C C . LEU A 1 199 ? -14.427 -16.465 -20.123 1.00 69.38 199 LEU A C 1
ATOM 1633 O O . LEU A 1 199 ? -14.196 -17.445 -19.410 1.00 69.38 199 LEU A O 1
ATOM 1637 N N . PRO A 1 200 ? -14.138 -16.483 -21.438 1.00 64.12 200 PRO A N 1
ATOM 1638 C CA . PRO A 1 200 ? -13.451 -17.607 -22.064 1.00 64.12 200 PRO A CA 1
ATOM 1639 C C . PRO A 1 200 ? -12.076 -17.832 -21.418 1.00 64.12 200 PRO A C 1
ATOM 1641 O O . PRO A 1 200 ? -11.291 -16.899 -21.305 1.00 64.12 200 PRO A O 1
ATOM 1644 N N . LEU A 1 201 ? -11.753 -19.072 -21.042 1.00 61.03 201 LEU A N 1
ATOM 1645 C CA . LEU A 1 201 ? -10.432 -19.438 -20.491 1.00 61.03 201 LEU A CA 1
ATOM 1646 C C . LEU A 1 201 ? -9.297 -19.370 -21.528 1.00 61.03 201 LEU A C 1
ATOM 1648 O O . LEU A 1 201 ? -8.123 -19.368 -21.176 1.00 61.03 201 LEU A O 1
ATOM 1652 N N . ASP A 1 202 ? -9.661 -19.354 -22.806 1.00 61.06 202 ASP A N 1
ATOM 1653 C CA . ASP A 1 202 ? -8.741 -19.303 -23.933 1.00 61.06 202 ASP A CA 1
ATOM 1654 C C . ASP A 1 202 ? -8.447 -17.840 -24.292 1.00 61.06 202 ASP A C 1
ATOM 1656 O O . ASP A 1 202 ? -9.316 -17.144 -24.826 1.00 61.06 202 ASP A O 1
ATOM 1660 N N . LEU A 1 203 ? -7.236 -17.378 -23.970 1.00 55.44 203 LEU A N 1
ATOM 1661 C CA . LEU A 1 203 ? -6.775 -16.006 -24.213 1.00 55.44 203 LEU A CA 1
ATOM 1662 C C . LEU A 1 203 ? -6.773 -15.654 -25.710 1.00 55.44 203 LEU A C 1
ATOM 1664 O O . LEU A 1 203 ? -7.017 -14.502 -26.059 1.00 55.44 203 LEU A O 1
ATOM 1668 N N . ASP A 1 204 ? -6.621 -16.631 -26.609 1.00 55.47 204 ASP A N 1
ATOM 1669 C CA . ASP A 1 204 ? -6.670 -16.391 -28.058 1.00 55.47 204 ASP A CA 1
ATOM 1670 C C . ASP A 1 204 ? -8.101 -16.097 -28.550 1.00 55.47 204 ASP A C 1
ATOM 1672 O O . ASP A 1 204 ? -8.300 -15.454 -29.585 1.00 55.47 204 ASP A O 1
ATOM 1676 N N . LYS A 1 205 ? -9.123 -16.495 -27.774 1.00 51.03 205 LYS A N 1
ATOM 1677 C CA . LYS A 1 205 ? -10.535 -16.135 -28.007 1.00 51.03 205 LYS A CA 1
ATOM 1678 C C . LYS A 1 205 ? -10.904 -14.761 -27.460 1.00 51.03 205 LYS A C 1
ATOM 1680 O O . LYS A 1 205 ? -12.011 -14.294 -27.721 1.00 51.03 205 LYS A O 1
ATOM 1685 N N . TRP A 1 206 ? -9.994 -14.101 -26.741 1.00 55.53 206 TRP A N 1
ATOM 1686 C CA . TRP A 1 206 ? -10.142 -12.694 -26.368 1.00 55.53 206 TRP A CA 1
ATOM 1687 C C . TRP A 1 206 ? -9.815 -11.757 -27.539 1.00 55.53 206 TRP A C 1
ATOM 1689 O O . TRP A 1 206 ? -9.908 -10.540 -27.392 1.00 55.53 206 TRP A O 1
ATOM 1699 N N . ASN A 1 207 ? -9.533 -12.300 -28.733 1.00 41.75 207 ASN A N 1
ATOM 1700 C CA . ASN A 1 207 ? -9.680 -11.580 -29.997 1.00 41.75 207 ASN A CA 1
ATOM 1701 C C . ASN A 1 207 ? -11.164 -11.326 -30.297 1.00 41.75 207 ASN A C 1
ATOM 1703 O O . ASN A 1 207 ? -11.767 -11.916 -31.194 1.00 41.75 207 ASN A O 1
ATOM 1707 N N . ILE A 1 208 ? -11.760 -10.419 -29.532 1.00 38.62 208 ILE A N 1
ATOM 1708 C CA . ILE A 1 208 ? -13.059 -9.836 -29.830 1.00 38.62 208 ILE A CA 1
ATOM 1709 C C . ILE A 1 208 ? -12.789 -8.392 -30.234 1.00 38.62 208 ILE A C 1
ATOM 1711 O O . ILE A 1 208 ? -12.255 -7.599 -29.461 1.00 38.62 208 ILE A O 1
ATOM 1715 N N . THR A 1 209 ? -13.153 -8.075 -31.479 1.00 36.03 209 THR A N 1
ATOM 1716 C CA . THR A 1 209 ? -13.514 -6.734 -31.947 1.00 36.03 209 THR A CA 1
ATOM 1717 C C . THR A 1 209 ? -13.995 -5.899 -30.770 1.00 36.03 209 THR A C 1
ATOM 1719 O O . THR A 1 209 ? -14.987 -6.278 -30.160 1.00 36.03 209 THR A O 1
ATOM 1722 N N . ILE A 1 210 ? -13.292 -4.815 -30.428 1.00 33.00 210 ILE A N 1
ATOM 1723 C CA . ILE A 1 210 ? -13.612 -3.951 -29.284 1.00 33.00 210 ILE A CA 1
ATOM 1724 C C . ILE A 1 210 ? -15.045 -3.413 -29.448 1.00 33.00 210 ILE A C 1
ATOM 1726 O O . ILE A 1 210 ? -15.268 -2.342 -30.001 1.00 33.00 210 ILE A O 1
ATOM 1730 N N . ASN A 1 211 ? -16.025 -4.181 -28.982 1.00 31.30 211 ASN A N 1
ATOM 1731 C CA . ASN A 1 211 ? -17.405 -3.784 -28.800 1.00 31.30 211 ASN A CA 1
ATOM 1732 C C . ASN A 1 211 ? -17.544 -3.492 -27.313 1.00 31.30 211 ASN A C 1
ATOM 1734 O O . ASN A 1 211 ? -17.404 -4.355 -26.448 1.00 31.30 211 ASN A O 1
ATOM 1738 N N . SER A 1 212 ? -17.751 -2.213 -27.055 1.00 36.06 212 SER A N 1
ATOM 1739 C CA . SER A 1 212 ? -17.741 -1.474 -25.799 1.00 36.06 212 SER A CA 1
ATOM 1740 C C . SER A 1 212 ? -18.807 -1.890 -24.770 1.00 36.06 212 SER A C 1
ATOM 1742 O O . SER A 1 212 ? -19.519 -1.030 -24.254 1.00 36.06 212 SER A O 1
ATOM 1744 N N . HIS A 1 213 ? -18.964 -3.178 -24.461 1.00 35.12 213 HIS A N 1
ATOM 1745 C CA . HIS A 1 213 ? -20.060 -3.654 -23.602 1.00 35.12 213 HIS A CA 1
ATOM 1746 C C . HIS A 1 213 ? -19.659 -4.490 -22.379 1.00 35.12 213 HIS A C 1
ATOM 1748 O O . HIS A 1 213 ? -20.539 -5.045 -21.731 1.00 35.12 213 HIS A O 1
ATOM 1754 N N . VAL A 1 214 ? -18.381 -4.516 -21.981 1.00 38.44 214 VAL A N 1
ATOM 1755 C CA . VAL A 1 214 ? -17.972 -5.103 -20.678 1.00 38.44 214 VAL A CA 1
ATOM 1756 C C . VAL A 1 214 ? -17.571 -4.039 -19.639 1.00 38.44 214 VAL A C 1
ATOM 1758 O O . VAL A 1 214 ? -17.383 -4.345 -18.468 1.00 38.44 214 VAL A O 1
ATOM 1761 N N . LEU A 1 215 ? -17.553 -2.757 -20.015 1.00 33.34 215 LEU A N 1
ATOM 1762 C CA . LEU A 1 215 ? -17.514 -1.632 -19.072 1.00 33.34 215 LEU A CA 1
ATOM 1763 C C . LEU A 1 215 ? -18.802 -0.808 -19.236 1.00 33.34 215 LEU A C 1
ATOM 1765 O O . LEU A 1 215 ? -19.280 -0.677 -20.367 1.00 33.34 215 LEU A O 1
ATOM 1769 N N . PRO A 1 216 ? -19.402 -0.281 -18.151 1.00 27.47 216 PRO A N 1
ATOM 1770 C CA . PRO A 1 216 ? -20.695 0.388 -18.229 1.00 27.47 216 PRO A CA 1
ATOM 1771 C C . PRO A 1 216 ? -20.630 1.614 -19.159 1.00 27.47 216 PRO A C 1
ATOM 1773 O O . PRO A 1 216 ? -19.597 2.287 -19.233 1.00 27.47 216 PRO A O 1
ATOM 1776 N N . PRO A 1 217 ? -21.724 1.924 -19.879 1.00 32.53 217 PRO A N 1
ATOM 1777 C CA . PRO A 1 217 ? -21.738 2.990 -20.868 1.00 32.53 217 PRO A CA 1
ATOM 1778 C C . PRO A 1 217 ? -21.611 4.355 -20.184 1.00 32.53 217 PRO A C 1
ATOM 1780 O O . PRO A 1 217 ? -22.353 4.668 -19.251 1.00 32.53 217 PRO A O 1
ATOM 1783 N N . ARG A 1 218 ? -20.707 5.207 -20.685 1.00 38.19 218 ARG A N 1
ATOM 1784 C CA . ARG A 1 218 ? -20.733 6.644 -20.380 1.00 38.19 218 ARG A CA 1
ATOM 1785 C C . ARG A 1 218 ? -22.025 7.223 -20.952 1.00 38.19 218 ARG A C 1
ATOM 1787 O O . ARG A 1 218 ? -22.125 7.435 -22.157 1.00 38.19 218 ARG A O 1
ATOM 1794 N N . ILE A 1 219 ? -23.012 7.461 -20.097 1.00 39.84 219 ILE A N 1
ATOM 1795 C CA . ILE A 1 219 ? -24.248 8.143 -20.474 1.00 39.84 219 ILE A CA 1
ATOM 1796 C C . ILE A 1 219 ? -24.177 9.612 -20.038 1.00 39.84 219 ILE A C 1
ATOM 1798 O O . ILE A 1 219 ? -23.918 9.919 -18.877 1.00 39.84 219 ILE A O 1
ATOM 1802 N N . ASN A 1 220 ? -24.490 10.461 -21.022 1.00 35.75 220 ASN A N 1
ATOM 1803 C CA . ASN A 1 220 ? -24.842 11.885 -21.010 1.00 35.75 220 ASN A CA 1
ATOM 1804 C C . ASN A 1 220 ? -23.719 12.930 -20.973 1.00 35.75 220 ASN A C 1
ATOM 1806 O O . ASN A 1 220 ? -23.387 13.451 -19.917 1.00 35.75 220 ASN A O 1
ATOM 1810 N N . LEU A 1 221 ? -23.318 13.400 -22.163 1.00 30.61 221 LEU A N 1
ATOM 1811 C CA . LEU A 1 221 ? -23.409 14.832 -22.487 1.00 30.61 221 LEU A CA 1
ATOM 1812 C C . LEU A 1 221 ? -23.686 15.041 -23.995 1.00 30.61 221 LEU A C 1
ATOM 1814 O O . LEU A 1 221 ? -23.314 14.187 -24.799 1.00 30.61 221 LEU A O 1
ATOM 1818 N N . PRO A 1 222 ? -24.412 16.112 -24.374 1.00 32.38 222 PRO A N 1
ATOM 1819 C CA . PRO A 1 222 ? -25.129 16.208 -25.643 1.00 32.38 222 PRO A CA 1
ATOM 1820 C C . PRO A 1 222 ? -24.217 16.404 -26.850 1.00 32.38 222 PRO A C 1
ATOM 1822 O O . PRO A 1 222 ? -23.242 17.151 -26.818 1.00 32.38 222 PRO A O 1
ATOM 1825 N N . THR A 1 223 ? -24.635 15.792 -27.953 1.00 44.34 223 THR A N 1
ATOM 1826 C CA . THR A 1 223 ? -24.190 16.065 -29.315 1.00 44.34 223 THR A CA 1
ATOM 1827 C C . THR A 1 223 ? -24.504 17.504 -29.718 1.00 44.34 223 THR A C 1
ATOM 1829 O O . THR A 1 223 ? -25.598 17.806 -30.190 1.00 44.34 223 THR A O 1
ATOM 1832 N N . THR A 1 224 ? -23.509 18.372 -29.617 1.00 35.53 224 THR A N 1
ATOM 1833 C CA . THR A 1 224 ? -23.308 19.459 -30.577 1.00 35.53 224 THR A CA 1
ATOM 1834 C C . THR A 1 224 ? -21.829 19.460 -30.913 1.00 35.53 224 THR A C 1
ATOM 1836 O O . THR A 1 224 ? -21.020 19.781 -30.049 1.00 35.53 224 THR A O 1
ATOM 1839 N N . LEU A 1 225 ? -21.479 19.047 -32.134 1.00 48.06 225 LEU A N 1
ATOM 1840 C CA . LEU A 1 225 ? -20.131 19.205 -32.681 1.00 48.06 225 LEU A CA 1
ATOM 1841 C C . LEU A 1 225 ? -19.699 20.677 -32.574 1.00 48.06 225 LEU A C 1
ATOM 1843 O O . LEU A 1 225 ? -20.404 21.528 -33.126 1.00 48.06 225 LEU A O 1
ATOM 1847 N N . PRO A 1 226 ? -18.529 20.984 -31.987 1.00 30.39 226 PRO A N 1
ATOM 1848 C CA . PRO A 1 226 ? -17.780 22.174 -32.330 1.00 30.39 226 PRO A CA 1
ATOM 1849 C C . PRO A 1 226 ? -16.512 21.792 -33.104 1.00 30.39 226 PRO A C 1
ATOM 1851 O O . PRO A 1 226 ? -16.057 20.649 -33.120 1.00 30.39 226 PRO A O 1
ATOM 1854 N N . SER A 1 227 ? -15.990 22.788 -33.800 1.00 34.00 227 SER A N 1
ATOM 1855 C CA . SER A 1 227 ? -14.791 22.789 -34.630 1.00 34.00 227 SER A CA 1
ATOM 1856 C C . SER A 1 227 ? -13.555 22.139 -33.997 1.00 34.00 227 SER A C 1
ATOM 1858 O O . SER A 1 227 ? -13.404 22.076 -32.782 1.00 34.00 227 SER A O 1
ATOM 1860 N N . ARG A 1 228 ? -12.644 21.736 -34.889 1.00 37.62 228 ARG A N 1
ATOM 1861 C CA . ARG A 1 228 ? -11.347 21.050 -34.731 1.00 37.62 228 ARG A CA 1
ATOM 1862 C C . ARG A 1 228 ? -10.325 21.637 -33.727 1.00 37.62 228 ARG A C 1
ATOM 1864 O O . ARG A 1 228 ? -9.186 21.191 -33.751 1.00 37.62 228 ARG A O 1
ATOM 1871 N N . ASP A 1 229 ? -10.709 22.559 -32.843 1.00 42.66 229 ASP A N 1
ATOM 1872 C CA . ASP A 1 229 ? -9.794 23.345 -31.996 1.00 42.66 229 ASP A CA 1
ATOM 1873 C C . ASP A 1 229 ? -9.960 23.120 -30.480 1.00 42.66 229 ASP A C 1
ATOM 1875 O O . ASP A 1 229 ? -9.453 23.892 -29.671 1.00 42.66 229 ASP A O 1
ATOM 1879 N N . SER A 1 230 ? -10.616 22.042 -30.047 1.00 44.50 230 SER A N 1
ATOM 1880 C CA . SER A 1 230 ? -10.586 21.641 -28.635 1.00 44.50 230 SER A CA 1
ATOM 1881 C C . SER A 1 230 ? -10.447 20.129 -28.506 1.00 44.50 230 SER A C 1
ATOM 1883 O O . SER A 1 230 ? -11.446 19.410 -28.481 1.00 44.50 230 SER A O 1
ATOM 1885 N N . ILE A 1 231 ? -9.200 19.656 -28.430 1.00 52.94 231 ILE A N 1
ATOM 1886 C CA . ILE A 1 231 ? -8.872 18.290 -28.002 1.00 52.94 231 ILE A CA 1
ATOM 1887 C C . ILE A 1 231 ? -9.556 18.070 -26.651 1.00 52.94 231 ILE A C 1
ATOM 1889 O O . ILE A 1 231 ? -9.361 18.845 -25.710 1.00 52.94 231 ILE A O 1
ATOM 1893 N N . SER A 1 232 ? -10.411 17.056 -26.556 1.00 60.72 232 SER A N 1
ATOM 1894 C CA . SER A 1 232 ? -11.111 16.765 -25.306 1.00 60.72 232 SER A CA 1
ATOM 1895 C C . SER A 1 232 ? -10.108 16.313 -24.236 1.00 60.72 232 SER A C 1
ATOM 1897 O O . SER A 1 232 ? -9.111 15.661 -24.541 1.00 60.72 232 SER A O 1
ATOM 1899 N N . ILE A 1 233 ? -10.377 16.588 -22.953 1.00 57.84 233 ILE A N 1
ATOM 1900 C CA . ILE A 1 233 ? -9.533 16.124 -21.827 1.00 57.84 233 ILE A CA 1
ATOM 1901 C C . ILE A 1 233 ? -9.263 14.606 -21.916 1.00 57.84 233 ILE A C 1
ATOM 1903 O O . ILE A 1 233 ? -8.202 14.128 -21.527 1.00 57.84 233 ILE A O 1
ATOM 1907 N N . ALA A 1 234 ? -10.208 13.840 -22.470 1.00 55.62 234 ALA A N 1
ATOM 1908 C CA . ALA A 1 234 ? -10.061 12.406 -22.693 1.00 55.62 234 ALA A CA 1
ATOM 1909 C C . ALA A 1 234 ? -9.024 12.055 -23.778 1.00 55.62 234 ALA A C 1
ATOM 1911 O O . ALA A 1 234 ? -8.275 11.097 -23.605 1.00 55.62 234 ALA A O 1
ATOM 1912 N N . GLU A 1 235 ? -8.960 12.813 -24.873 1.00 60.09 235 GLU A N 1
ATOM 1913 C CA . GLU A 1 235 ? -7.961 12.624 -25.934 1.00 60.09 235 GLU A CA 1
ATOM 1914 C C . GLU A 1 235 ? -6.566 13.043 -25.466 1.00 60.09 235 GLU A C 1
ATOM 1916 O O . GLU A 1 235 ? -5.603 12.321 -25.714 1.00 60.09 235 GLU A O 1
ATOM 1921 N N . SER A 1 236 ? -6.473 14.125 -24.690 1.00 63.53 236 SER A N 1
ATOM 1922 C CA . SER A 1 236 ? -5.210 14.558 -24.082 1.00 63.53 236 SER A CA 1
ATOM 1923 C C . SER A 1 236 ? -4.659 13.538 -23.079 1.00 63.53 236 SER A C 1
ATOM 1925 O O . SER A 1 236 ? -3.486 13.157 -23.120 1.00 63.53 236 SER A O 1
ATOM 1927 N N . ASN A 1 237 ? -5.529 12.982 -22.230 1.00 67.19 237 ASN A N 1
ATOM 1928 C CA . ASN A 1 237 ? -5.145 11.905 -21.316 1.00 67.19 237 ASN A CA 1
ATOM 1929 C C . ASN A 1 237 ? -4.667 10.658 -22.072 1.00 67.19 237 ASN A C 1
ATOM 1931 O O . ASN A 1 237 ? -3.659 10.065 -21.694 1.00 67.19 237 ASN A O 1
ATOM 1935 N N . LYS A 1 238 ? -5.335 10.304 -23.175 1.00 73.44 238 LYS A N 1
ATOM 1936 C CA . LYS A 1 238 ? -4.953 9.165 -24.016 1.00 73.44 238 LYS A CA 1
ATOM 1937 C C . LYS A 1 238 ? -3.595 9.365 -24.697 1.00 73.44 238 LYS A C 1
ATOM 1939 O O . LYS A 1 238 ? -2.805 8.427 -24.747 1.00 73.44 238 LYS A O 1
ATOM 1944 N N . ALA A 1 239 ? -3.301 10.566 -25.198 1.00 70.94 239 ALA A N 1
ATOM 1945 C CA . ALA A 1 239 ? -1.984 10.889 -25.748 1.00 70.94 239 ALA A CA 1
ATOM 1946 C C . ALA A 1 239 ? -0.888 10.763 -24.676 1.00 70.94 239 ALA A C 1
ATOM 1948 O O . ALA A 1 239 ? 0.133 10.114 -24.892 1.00 70.94 239 ALA A O 1
ATOM 1949 N N . SER A 1 240 ? -1.137 11.290 -23.475 1.00 72.50 240 SER A N 1
ATOM 1950 C CA . SER A 1 240 ? -0.213 11.188 -22.339 1.00 72.50 240 SER A CA 1
ATOM 1951 C C . SER A 1 240 ? 0.059 9.738 -21.907 1.00 72.50 240 SER A C 1
ATOM 1953 O O . SER A 1 240 ? 1.200 9.393 -21.596 1.00 72.50 240 SER A O 1
ATOM 1955 N N . GLU A 1 241 ? -0.960 8.875 -21.912 1.00 70.81 241 GLU A N 1
ATOM 1956 C CA . GLU A 1 241 ? -0.818 7.438 -21.638 1.00 70.81 241 GLU A CA 1
ATOM 1957 C C . GLU A 1 241 ? 0.036 6.734 -22.697 1.00 70.81 241 GLU A C 1
ATOM 1959 O O . GLU A 1 241 ? 0.969 6.014 -22.344 1.00 70.81 241 GLU A O 1
ATOM 1964 N N . LEU A 1 242 ? -0.223 6.997 -23.982 1.00 75.31 242 LEU A N 1
ATOM 1965 C CA . LEU A 1 242 ? 0.554 6.443 -25.095 1.00 75.31 242 LEU A CA 1
ATOM 1966 C C . LEU A 1 242 ? 2.019 6.887 -25.045 1.00 75.31 242 LEU A C 1
ATOM 1968 O O . LEU A 1 242 ? 2.919 6.070 -25.218 1.00 75.31 242 LEU A O 1
ATOM 1972 N N . ARG A 1 243 ? 2.286 8.156 -24.721 1.00 74.25 243 ARG A N 1
ATOM 1973 C CA . ARG A 1 243 ? 3.657 8.643 -24.527 1.00 74.25 243 ARG A CA 1
ATOM 1974 C C . ARG A 1 243 ? 4.378 7.889 -23.409 1.00 74.25 243 ARG A C 1
ATOM 1976 O O . ARG A 1 243 ? 5.500 7.431 -23.609 1.00 74.25 243 ARG A O 1
ATOM 1983 N N . LYS A 1 244 ? 3.735 7.733 -22.245 1.00 74.25 244 LYS A N 1
ATOM 1984 C CA . LYS A 1 244 ? 4.313 7.004 -21.102 1.00 74.25 244 LYS A CA 1
ATOM 1985 C C . LYS A 1 244 ? 4.558 5.529 -21.425 1.00 74.25 244 LYS A C 1
ATOM 1987 O O . LYS A 1 244 ? 5.601 5.004 -21.048 1.00 74.25 244 LYS A O 1
ATOM 1992 N N . GLY A 1 245 ? 3.634 4.882 -22.140 1.00 65.75 245 GLY A N 1
ATOM 1993 C CA . GLY A 1 245 ? 3.814 3.513 -22.635 1.00 65.75 245 GLY A CA 1
ATOM 1994 C C . GLY A 1 245 ? 5.014 3.405 -23.575 1.00 65.75 245 GLY A C 1
ATOM 1995 O O . GLY A 1 245 ? 5.888 2.561 -23.384 1.00 65.75 245 GLY A O 1
ATOM 1996 N N . GLY A 1 246 ? 5.130 4.346 -24.512 1.00 66.31 246 GLY A N 1
ATOM 1997 C CA . GLY A 1 246 ? 6.269 4.459 -25.416 1.00 66.31 246 GLY A CA 1
ATOM 1998 C C . GLY A 1 246 ? 7.621 4.599 -24.702 1.00 66.31 246 GLY A C 1
ATOM 1999 O O . GLY A 1 246 ? 8.575 3.893 -25.036 1.00 66.31 246 GLY A O 1
ATOM 2000 N N . GLU A 1 247 ? 7.701 5.465 -23.687 1.00 67.88 247 GLU A N 1
ATOM 2001 C CA . GLU A 1 247 ? 8.891 5.645 -22.839 1.00 67.88 247 GLU A CA 1
ATOM 2002 C C . GLU A 1 247 ? 9.245 4.381 -22.034 1.00 67.88 247 GLU A C 1
ATOM 2004 O O . GLU A 1 247 ? 10.425 4.059 -21.865 1.00 67.88 247 GLU A O 1
ATOM 2009 N N . ALA A 1 248 ? 8.245 3.646 -21.541 1.00 59.28 248 ALA A N 1
ATOM 2010 C CA . ALA A 1 248 ? 8.456 2.394 -20.817 1.00 59.28 248 ALA A CA 1
ATOM 2011 C C . ALA A 1 248 ? 9.010 1.299 -21.741 1.00 59.28 248 ALA A C 1
ATOM 2013 O O . ALA A 1 248 ? 10.031 0.683 -21.426 1.00 59.28 248 ALA A O 1
ATOM 2014 N N . TYR A 1 249 ? 8.415 1.118 -22.924 1.00 52.91 249 TYR A N 1
ATOM 2015 C CA . TYR A 1 249 ? 8.897 0.153 -23.915 1.00 52.91 249 TYR A CA 1
ATOM 2016 C C . TYR A 1 249 ? 10.332 0.436 -24.370 1.00 52.91 249 TYR A C 1
ATOM 2018 O O . TYR A 1 249 ? 11.115 -0.500 -24.537 1.00 52.91 249 TYR A O 1
ATOM 2026 N N . LEU A 1 250 ? 10.716 1.711 -24.491 1.00 51.41 250 LEU A N 1
ATOM 2027 C CA . LEU A 1 250 ? 12.093 2.113 -24.788 1.00 51.41 250 LEU A CA 1
ATOM 2028 C C . LEU A 1 250 ? 13.081 1.628 -23.715 1.00 51.41 250 LEU A C 1
ATOM 2030 O O . LEU A 1 250 ? 14.106 1.037 -24.053 1.00 51.41 250 LEU A O 1
ATOM 2034 N N . LYS A 1 251 ? 12.751 1.803 -22.427 1.00 60.69 251 LYS A N 1
ATOM 2035 C CA . LYS A 1 251 ? 13.591 1.350 -21.299 1.00 60.69 251 LYS A CA 1
ATOM 2036 C C . LYS A 1 251 ? 13.729 -0.172 -21.224 1.00 60.69 251 LYS A C 1
ATOM 2038 O O . LYS A 1 251 ? 14.756 -0.665 -20.764 1.00 60.69 251 LYS A O 1
ATOM 2043 N N . ILE A 1 252 ? 12.711 -0.901 -21.676 1.00 50.47 252 ILE A N 1
ATOM 2044 C CA . ILE A 1 252 ? 12.667 -2.372 -21.698 1.00 50.47 252 ILE A CA 1
ATOM 2045 C C . ILE A 1 252 ? 13.355 -2.942 -22.960 1.00 50.47 252 ILE A C 1
ATOM 2047 O O . ILE A 1 252 ? 13.694 -4.123 -23.011 1.00 50.47 252 ILE A O 1
ATOM 2051 N N . GLY A 1 253 ? 13.616 -2.110 -23.976 1.00 46.53 253 GLY A N 1
ATOM 2052 C CA . GLY A 1 253 ? 14.238 -2.517 -25.241 1.00 46.53 253 GLY A CA 1
ATOM 2053 C C . GLY A 1 253 ? 13.247 -2.990 -26.313 1.00 46.53 253 GLY A C 1
ATOM 2054 O O . GLY A 1 253 ? 13.646 -3.570 -27.322 1.00 46.53 253 GLY A O 1
ATOM 2055 N N . TRP A 1 254 ? 11.948 -2.757 -26.113 1.00 53.50 254 TRP A N 1
ATOM 2056 C CA . TRP A 1 254 ? 10.876 -3.094 -27.055 1.00 53.50 254 TRP A CA 1
ATOM 2057 C C . TRP A 1 254 ? 10.660 -1.941 -28.034 1.00 53.50 254 TRP A C 1
ATOM 2059 O O . TRP A 1 254 ? 9.713 -1.156 -27.960 1.00 53.50 254 TRP A O 1
ATOM 2069 N N . TYR A 1 255 ? 11.623 -1.788 -28.940 1.00 53.69 255 TYR A N 1
ATOM 2070 C CA . TYR A 1 255 ? 11.744 -0.584 -29.758 1.00 53.69 255 TYR A CA 1
ATOM 2071 C C . TYR A 1 255 ? 10.605 -0.397 -30.772 1.00 53.69 255 TYR A C 1
ATOM 2073 O O . TYR A 1 255 ? 10.238 0.734 -31.083 1.00 53.69 255 TYR A O 1
ATOM 2081 N N . LYS A 1 256 ? 10.009 -1.478 -31.293 1.00 59.34 256 LYS A N 1
ATOM 2082 C CA . LYS A 1 256 ? 8.916 -1.374 -32.278 1.00 59.34 256 LYS A CA 1
ATOM 2083 C C . LYS A 1 256 ? 7.631 -0.872 -31.625 1.00 59.34 256 LYS A C 1
ATOM 2085 O O . LYS A 1 256 ? 6.971 0.007 -32.167 1.00 59.34 256 LYS A O 1
ATOM 2090 N N . GLU A 1 257 ? 7.310 -1.416 -30.462 1.00 64.50 257 GLU A N 1
ATOM 2091 C CA . GLU A 1 257 ? 6.150 -1.086 -29.640 1.00 64.50 257 GLU A CA 1
ATOM 2092 C C . GLU A 1 257 ? 6.273 0.344 -29.104 1.00 64.50 257 GLU A C 1
ATOM 2094 O O . GLU A 1 257 ? 5.325 1.123 -29.197 1.00 64.50 257 GLU A O 1
ATOM 2099 N N . SER A 1 258 ? 7.483 0.731 -28.678 1.00 64.00 258 SER A N 1
ATOM 2100 C CA . SER A 1 258 ? 7.804 2.110 -28.305 1.00 64.00 258 SER A CA 1
ATOM 2101 C C . SER A 1 258 ? 7.490 3.104 -29.430 1.00 64.00 258 SER A C 1
ATOM 2103 O O . SER A 1 258 ? 6.757 4.070 -29.216 1.00 64.00 258 SER A O 1
ATOM 2105 N N . LEU A 1 259 ? 7.963 2.845 -30.657 1.00 70.00 259 LEU A N 1
ATOM 2106 C CA . LEU A 1 259 ? 7.697 3.719 -31.806 1.00 70.00 259 LEU A CA 1
ATOM 2107 C C . LEU A 1 259 ? 6.209 3.815 -32.144 1.00 70.00 259 LEU A C 1
ATOM 2109 O O . LEU A 1 259 ? 5.737 4.897 -32.494 1.00 70.00 259 LEU A O 1
ATOM 2113 N N . VAL A 1 260 ? 5.471 2.706 -32.054 1.00 77.69 260 VAL A N 1
ATOM 2114 C CA . VAL A 1 260 ? 4.030 2.677 -32.334 1.00 77.69 260 VAL A CA 1
ATOM 2115 C C . VAL A 1 260 ? 3.276 3.602 -31.383 1.00 77.69 260 VAL A C 1
ATOM 2117 O O . VAL A 1 260 ? 2.465 4.411 -31.838 1.00 77.69 260 VAL A O 1
ATOM 2120 N N . ASP A 1 261 ? 3.556 3.521 -30.087 1.00 68.62 261 ASP A N 1
ATOM 2121 C CA . ASP A 1 261 ? 2.832 4.304 -29.087 1.00 68.62 261 ASP A CA 1
ATOM 2122 C C . ASP A 1 261 ? 3.261 5.775 -29.074 1.00 68.62 261 ASP A C 1
ATOM 2124 O O . ASP A 1 261 ? 2.405 6.661 -29.021 1.00 68.62 261 ASP A O 1
ATOM 2128 N N . LEU A 1 262 ? 4.555 6.063 -29.259 1.00 72.94 262 LEU A N 1
ATOM 2129 C CA . LEU A 1 262 ? 5.049 7.435 -29.418 1.00 72.94 262 LEU A CA 1
ATOM 2130 C C . LEU A 1 262 ? 4.475 8.114 -30.674 1.00 72.94 262 LEU A C 1
ATOM 2132 O O . LEU A 1 262 ? 4.109 9.287 -30.624 1.00 72.94 262 LEU A O 1
ATOM 2136 N N . THR A 1 263 ? 4.343 7.388 -31.789 1.00 82.00 263 THR A N 1
ATOM 2137 C CA . THR A 1 263 ? 3.749 7.928 -33.028 1.00 82.00 263 THR A CA 1
ATOM 2138 C C . THR A 1 263 ? 2.260 8.215 -32.844 1.00 82.00 263 THR A C 1
ATOM 2140 O O . THR A 1 263 ? 1.808 9.316 -33.144 1.00 82.00 263 THR A O 1
ATOM 2143 N N . LYS A 1 264 ? 1.506 7.279 -32.252 1.00 79.25 264 LYS A N 1
ATOM 2144 C CA . LYS A 1 264 ? 0.080 7.489 -31.948 1.00 79.25 264 LYS A CA 1
ATOM 2145 C C . LYS A 1 264 ? -0.146 8.641 -30.970 1.00 79.25 264 LYS A C 1
ATOM 2147 O O . LYS A 1 264 ? -1.150 9.336 -31.081 1.00 79.25 264 LYS A O 1
ATOM 2152 N N . SER A 1 265 ? 0.757 8.842 -30.008 1.00 79.50 265 SER A N 1
ATOM 2153 C CA . SER A 1 265 ? 0.702 9.997 -29.107 1.00 79.50 265 SER A CA 1
ATOM 2154 C C . SER A 1 265 ? 0.819 11.313 -29.881 1.00 79.50 265 SER A C 1
ATOM 2156 O O . SER A 1 265 ? 0.077 12.249 -29.590 1.00 79.50 265 SER A O 1
ATOM 2158 N N . LEU A 1 266 ? 1.728 11.380 -30.859 1.00 74.31 266 LEU A N 1
ATOM 2159 C CA . LEU A 1 266 ? 1.939 12.560 -31.700 1.00 74.31 266 LEU A CA 1
ATOM 2160 C C . LEU A 1 266 ? 0.729 12.844 -32.607 1.00 74.31 266 LEU A C 1
ATOM 2162 O O . LEU A 1 266 ? 0.351 13.998 -32.786 1.00 74.31 266 LEU A O 1
ATOM 2166 N N . ASP A 1 267 ? 0.097 11.791 -33.134 1.00 77.00 267 ASP A N 1
ATOM 2167 C CA . ASP A 1 267 ? -1.084 11.897 -34.002 1.00 77.00 267 ASP A CA 1
ATOM 2168 C C . ASP A 1 267 ? -2.310 12.490 -33.279 1.00 77.00 267 ASP A C 1
ATOM 2170 O O . ASP A 1 267 ? -3.167 13.107 -33.914 1.00 77.00 267 ASP A O 1
ATOM 2174 N N . ILE A 1 268 ? -2.407 12.306 -31.955 1.00 70.12 268 ILE A N 1
ATOM 2175 C CA . ILE A 1 268 ? -3.519 12.807 -31.129 1.00 70.12 268 ILE A CA 1
ATOM 2176 C C . ILE A 1 268 ? -3.280 14.258 -30.682 1.00 70.12 268 ILE A C 1
ATOM 2178 O O . ILE A 1 268 ? -4.222 15.051 -30.658 1.00 70.12 268 ILE A O 1
ATOM 2182 N N . GLU A 1 269 ? -2.038 14.627 -30.354 1.00 64.62 269 GLU A N 1
ATOM 2183 C CA . GLU A 1 269 ? -1.673 15.970 -29.880 1.00 64.62 269 GLU A CA 1
ATOM 2184 C C . GLU A 1 269 ? -0.503 16.579 -30.675 1.00 64.62 269 GLU A C 1
ATOM 2186 O O . GLU A 1 269 ? 0.585 16.768 -30.129 1.00 64.62 269 GLU A O 1
ATOM 2191 N N . PRO A 1 270 ? -0.693 16.961 -31.950 1.00 57.09 270 PRO A N 1
ATOM 2192 C CA . PRO A 1 270 ? 0.418 17.482 -32.742 1.00 57.09 270 PRO A CA 1
ATOM 2193 C C . PRO A 1 270 ? 0.941 18.850 -32.259 1.00 57.09 270 PRO A C 1
ATOM 2195 O O . PRO A 1 270 ? 2.094 19.162 -32.526 1.00 57.09 270 PRO A O 1
ATOM 2198 N N . ASN A 1 271 ? 0.136 19.667 -31.551 1.00 51.06 271 ASN A N 1
ATOM 2199 C CA . ASN A 1 271 ? 0.437 21.099 -31.346 1.00 51.06 271 ASN A CA 1
ATOM 2200 C C . ASN A 1 271 ? 0.165 21.707 -29.948 1.00 51.06 271 ASN A C 1
ATOM 2202 O O . ASN A 1 271 ? 0.430 22.894 -29.776 1.00 51.06 271 ASN A O 1
ATOM 2206 N N . ASN A 1 272 ? -0.373 20.991 -28.948 1.00 54.03 272 ASN A N 1
ATOM 2207 C CA . ASN A 1 272 ? -0.877 21.672 -27.730 1.00 54.03 272 ASN A CA 1
ATOM 2208 C C . ASN A 1 272 ? 0.145 21.835 -26.582 1.00 54.03 272 ASN A C 1
ATOM 2210 O O . ASN A 1 272 ? -0.099 22.560 -25.623 1.00 54.03 272 ASN A O 1
ATOM 2214 N N . ALA A 1 273 ? 1.329 21.232 -26.677 1.00 60.72 273 ALA A N 1
ATOM 2215 C CA . ALA A 1 273 ? 2.455 21.619 -25.832 1.00 60.72 273 ALA A CA 1
ATOM 2216 C C . ALA A 1 273 ? 3.757 21.340 -26.575 1.00 60.72 273 ALA A C 1
ATOM 2218 O O . ALA A 1 273 ? 4.177 20.191 -26.693 1.00 60.72 273 ALA A O 1
ATOM 2219 N N . PHE A 1 274 ? 4.421 22.388 -27.056 1.00 66.19 274 PHE A N 1
ATOM 2220 C CA . PHE A 1 274 ? 5.726 22.292 -27.715 1.00 66.19 274 PHE A CA 1
ATOM 2221 C C . PHE A 1 274 ? 6.746 21.493 -26.881 1.00 66.19 274 PHE A C 1
ATOM 2223 O O . PHE A 1 274 ? 7.524 20.709 -27.415 1.00 66.19 274 PHE A O 1
ATOM 2230 N N . ALA A 1 275 ? 6.662 21.584 -25.549 1.00 62.56 275 ALA A N 1
ATOM 2231 C CA . ALA A 1 275 ? 7.438 20.755 -24.629 1.00 62.56 275 ALA A CA 1
ATOM 2232 C C . ALA A 1 275 ? 7.136 19.242 -24.742 1.00 62.56 275 ALA A C 1
ATOM 2234 O O . ALA A 1 275 ? 8.063 18.439 -24.699 1.00 62.56 275 ALA A O 1
ATOM 2235 N N . LEU A 1 276 ? 5.869 18.836 -24.910 1.00 66.19 276 LEU A N 1
ATOM 2236 C CA . LEU A 1 276 ? 5.489 17.425 -25.088 1.00 66.19 276 LEU A CA 1
ATOM 2237 C C . LEU A 1 276 ? 5.935 16.892 -26.451 1.00 66.19 276 LEU A C 1
ATOM 2239 O O . LEU A 1 276 ? 6.460 15.783 -26.521 1.00 66.19 276 LEU A O 1
ATOM 2243 N N . PHE A 1 277 ? 5.789 17.699 -27.504 1.00 73.88 277 PHE A N 1
ATOM 2244 C CA . PHE A 1 277 ? 6.292 17.382 -28.841 1.00 73.88 277 PHE A CA 1
ATOM 2245 C C . PHE A 1 277 ? 7.794 17.063 -28.804 1.00 73.88 277 PHE A C 1
ATOM 2247 O O . PHE A 1 277 ? 8.223 16.003 -29.259 1.00 73.88 277 PHE A O 1
ATOM 2254 N N . LYS A 1 278 ? 8.588 17.926 -28.157 1.00 72.50 278 LYS A N 1
ATOM 2255 C CA . LYS A 1 278 ? 10.031 17.715 -27.998 1.00 72.50 278 LYS A CA 1
ATOM 2256 C C . LYS A 1 278 ? 10.367 16.433 -27.222 1.00 72.50 278 LYS A C 1
ATOM 2258 O O . LYS A 1 278 ? 11.319 15.742 -27.573 1.00 72.50 278 LYS A O 1
ATOM 2263 N N . ILE A 1 279 ? 9.604 16.086 -26.183 1.00 74.25 279 ILE A N 1
ATOM 2264 C CA . ILE A 1 279 ? 9.824 14.841 -25.422 1.00 74.25 279 ILE A CA 1
ATOM 2265 C C . ILE A 1 279 ? 9.581 13.616 -26.314 1.00 74.25 279 ILE A C 1
ATOM 2267 O O . ILE A 1 279 ? 10.423 12.724 -26.374 1.00 74.25 279 ILE A O 1
ATOM 2271 N N . VAL A 1 280 ? 8.465 13.586 -27.049 1.00 75.38 280 VAL A N 1
ATOM 2272 C CA . VAL A 1 280 ? 8.115 12.455 -27.926 1.00 75.38 280 VAL A CA 1
ATOM 2273 C C . VAL A 1 280 ? 9.157 12.266 -29.031 1.00 75.38 280 VAL A C 1
ATOM 2275 O O . VAL A 1 280 ? 9.615 11.144 -29.255 1.00 75.38 280 VAL A O 1
ATOM 2278 N N . GLU A 1 281 ? 9.570 13.349 -29.689 1.00 81.56 281 GLU A N 1
ATOM 2279 C CA . GLU A 1 281 ? 10.599 13.319 -30.735 1.00 81.56 281 GLU A CA 1
ATOM 2280 C C . GLU A 1 281 ? 11.973 12.901 -30.172 1.00 81.56 281 GLU A C 1
ATOM 2282 O O . GLU A 1 281 ? 12.681 12.107 -30.791 1.00 81.56 281 GLU A O 1
ATOM 2287 N N . SER A 1 282 ? 12.321 13.317 -28.948 1.00 80.81 282 SER A N 1
ATOM 2288 C CA . SER A 1 282 ? 13.523 12.839 -28.249 1.00 80.81 282 SER A CA 1
ATOM 2289 C C . SER A 1 282 ? 13.493 11.334 -27.962 1.00 80.81 282 SER A C 1
ATOM 2291 O O . SER A 1 282 ? 14.479 10.638 -28.211 1.00 80.81 282 SER A O 1
ATOM 2293 N N . CYS A 1 283 ? 12.366 10.807 -27.476 1.00 76.81 283 CYS A N 1
ATOM 2294 C CA . CYS A 1 283 ? 12.211 9.379 -27.189 1.00 76.81 283 CYS A CA 1
ATOM 2295 C C . CYS A 1 283 ? 12.215 8.531 -28.467 1.00 76.81 283 CYS A C 1
ATOM 2297 O O . CYS A 1 283 ? 12.836 7.467 -28.505 1.00 76.81 283 CYS A O 1
ATOM 2299 N N . ARG A 1 284 ? 11.582 9.005 -29.548 1.00 84.38 284 ARG A N 1
ATOM 2300 C CA . ARG A 1 284 ? 11.651 8.343 -30.861 1.00 84.38 284 ARG A CA 1
ATOM 2301 C C . ARG A 1 284 ? 13.066 8.371 -31.421 1.00 84.38 284 ARG A C 1
ATOM 2303 O O . ARG A 1 284 ? 13.559 7.345 -31.883 1.00 84.38 284 ARG A O 1
ATOM 2310 N N . GLY A 1 285 ? 13.736 9.513 -31.300 1.00 81.81 285 GLY A N 1
ATOM 2311 C CA . GLY A 1 285 ? 15.135 9.692 -31.653 1.00 81.81 285 GLY A CA 1
ATOM 2312 C C . GLY A 1 285 ? 16.060 8.698 -30.952 1.00 81.81 285 GLY A C 1
ATOM 2313 O O . GLY A 1 285 ? 16.882 8.047 -31.600 1.00 81.81 285 GLY A O 1
ATOM 2314 N N . GLU A 1 286 ? 15.894 8.525 -29.640 1.00 80.81 286 GLU A N 1
ATOM 2315 C CA . GLU A 1 286 ? 16.624 7.518 -28.865 1.00 80.81 286 GLU A CA 1
ATOM 2316 C C . GLU A 1 286 ? 16.285 6.092 -29.322 1.00 80.81 286 GLU A C 1
ATOM 2318 O O . GLU A 1 286 ? 17.186 5.285 -29.553 1.00 80.81 286 GLU A O 1
ATOM 2323 N N . THR A 1 287 ? 15.002 5.791 -29.520 1.00 73.19 287 THR A N 1
ATOM 2324 C CA . THR A 1 287 ? 14.549 4.471 -29.978 1.00 73.19 287 THR A CA 1
ATOM 2325 C C . THR A 1 287 ? 15.196 4.091 -31.309 1.00 73.19 287 THR A C 1
ATOM 2327 O O . THR A 1 287 ? 15.748 3.001 -31.451 1.00 73.19 287 THR A O 1
ATOM 2330 N N . TYR A 1 288 ? 15.213 5.013 -32.273 1.00 77.12 288 TYR A N 1
ATOM 2331 C CA . TYR A 1 288 ? 15.889 4.811 -33.551 1.00 77.12 288 TYR A CA 1
ATOM 2332 C C . TYR A 1 288 ? 17.408 4.659 -33.408 1.00 77.12 288 TYR A C 1
ATOM 2334 O O . TYR A 1 288 ? 17.994 3.847 -34.125 1.00 77.12 288 TYR A O 1
ATOM 2342 N N . CYS A 1 289 ? 18.046 5.360 -32.462 1.00 73.62 289 CYS A N 1
ATOM 2343 C CA . CYS A 1 289 ? 19.473 5.183 -32.180 1.00 73.62 289 CYS A CA 1
ATOM 2344 C C . CYS A 1 289 ? 19.778 3.754 -31.713 1.00 73.62 289 CYS A C 1
ATOM 2346 O O . CYS A 1 289 ? 20.744 3.155 -32.182 1.00 73.62 289 CYS A O 1
ATOM 2348 N N . TRP A 1 290 ? 18.958 3.197 -30.816 1.00 73.81 290 TRP A N 1
ATOM 2349 C CA . TRP A 1 290 ? 19.126 1.824 -30.328 1.00 73.81 290 TRP A CA 1
ATOM 2350 C C . TRP A 1 290 ? 18.814 0.758 -31.386 1.00 73.81 290 TRP A C 1
ATOM 2352 O O . TRP A 1 290 ? 19.302 -0.364 -31.289 1.00 73.81 290 TRP A O 1
ATOM 2362 N N . MET A 1 291 ? 18.042 1.110 -32.416 1.00 75.31 291 MET A N 1
ATOM 2363 C CA . MET A 1 291 ? 17.751 0.255 -33.572 1.00 75.31 291 MET A CA 1
ATOM 2364 C C . MET A 1 291 ? 18.782 0.366 -34.711 1.00 75.31 291 MET A C 1
ATOM 2366 O O . MET A 1 291 ? 18.525 -0.159 -35.794 1.00 75.31 291 MET A O 1
ATOM 2370 N N . ASP A 1 292 ? 19.897 1.079 -34.512 1.00 77.81 292 ASP A N 1
ATOM 2371 C CA . ASP A 1 292 ? 20.896 1.410 -35.545 1.00 77.81 292 ASP A CA 1
ATOM 2372 C C . ASP A 1 292 ? 20.337 2.203 -36.753 1.00 77.81 292 ASP A C 1
ATOM 2374 O O . ASP A 1 292 ? 20.941 2.266 -37.827 1.00 77.81 292 ASP A O 1
ATOM 2378 N N . LYS A 1 293 ? 19.183 2.863 -36.583 1.00 82.31 293 LYS A N 1
ATOM 2379 C CA . LYS A 1 293 ? 18.534 3.728 -37.582 1.00 82.31 293 LYS A CA 1
ATOM 2380 C C . LYS A 1 293 ? 18.948 5.182 -37.383 1.00 82.31 293 LYS A C 1
ATOM 2382 O O . LYS A 1 293 ? 18.199 6.015 -36.874 1.00 82.31 293 LYS A O 1
ATOM 2387 N N . PHE A 1 294 ? 20.204 5.472 -37.706 1.00 82.00 294 PHE A N 1
ATOM 2388 C CA . PHE A 1 294 ? 20.828 6.730 -37.298 1.00 82.00 294 PHE A CA 1
ATOM 2389 C C . PHE A 1 294 ? 20.259 7.970 -37.998 1.00 82.00 294 PHE A C 1
ATOM 2391 O O . PHE A 1 294 ? 20.156 9.011 -37.360 1.00 82.00 294 PHE A O 1
ATOM 2398 N N . GLU A 1 295 ? 19.861 7.888 -39.268 1.00 90.75 295 GLU A N 1
ATOM 2399 C CA . GLU A 1 295 ? 19.319 9.053 -39.986 1.00 90.75 295 GLU A CA 1
ATOM 2400 C C . GLU A 1 295 ? 17.929 9.446 -39.460 1.00 90.75 295 GLU A C 1
ATOM 2402 O O . GLU A 1 295 ? 17.667 10.624 -39.220 1.00 90.75 295 GLU A O 1
ATOM 2407 N N . GLU A 1 296 ? 17.060 8.469 -39.187 1.00 86.94 296 GLU A N 1
ATOM 2408 C CA . GLU A 1 296 ? 15.754 8.696 -38.559 1.00 86.94 296 GLU A CA 1
ATOM 2409 C C . GLU A 1 296 ? 15.901 9.211 -37.123 1.00 86.94 296 GLU A C 1
ATOM 2411 O O . GLU A 1 296 ? 15.186 10.124 -36.710 1.00 86.94 296 GLU A O 1
ATOM 2416 N N . SER A 1 297 ? 16.885 8.681 -36.387 1.00 88.06 297 SER A N 1
ATOM 2417 C CA . SER A 1 297 ? 17.256 9.169 -35.058 1.00 88.06 297 SER A CA 1
ATOM 2418 C C . SER A 1 297 ? 17.639 10.649 -35.089 1.00 88.06 297 SER A C 1
ATOM 2420 O O . SER A 1 297 ? 17.090 11.448 -34.332 1.00 88.06 297 SER A O 1
ATOM 2422 N N . LEU A 1 298 ? 18.541 11.042 -35.996 1.00 89.12 298 LEU A N 1
ATOM 2423 C CA . LEU A 1 298 ? 18.954 12.436 -36.151 1.00 89.12 298 LEU A CA 1
ATOM 2424 C C . LEU A 1 298 ? 17.794 13.341 -36.577 1.00 89.12 298 LEU A C 1
ATOM 2426 O O . LEU A 1 298 ? 17.709 14.467 -36.090 1.00 89.12 298 LEU A O 1
ATOM 2430 N N . ALA A 1 299 ? 16.911 12.874 -37.46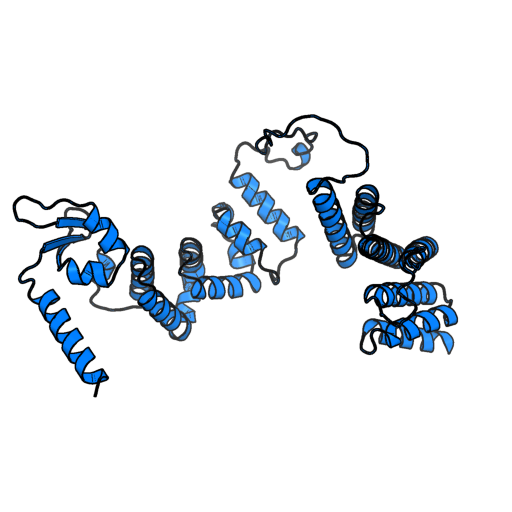3 1.00 88.56 299 ALA A N 1
ATOM 2431 C CA . ALA A 1 299 ? 15.769 13.654 -37.930 1.00 88.56 299 ALA A CA 1
ATOM 2432 C C . ALA A 1 299 ? 14.826 14.038 -36.779 1.00 88.56 299 ALA A C 1
ATOM 2434 O O . ALA A 1 299 ? 14.476 15.211 -36.648 1.00 88.56 299 ALA A O 1
ATOM 2435 N N . ASP A 1 300 ? 14.463 13.081 -35.925 1.00 83.69 300 ASP A N 1
ATOM 2436 C CA . ASP A 1 300 ? 13.556 13.324 -34.799 1.00 83.69 300 ASP A CA 1
ATOM 2437 C C . ASP A 1 300 ? 14.259 14.110 -33.666 1.00 83.69 300 ASP A C 1
ATOM 2439 O O . ASP A 1 300 ? 13.711 15.077 -33.132 1.00 83.69 300 ASP A O 1
ATOM 2443 N N . LEU A 1 301 ? 15.539 13.831 -33.377 1.00 85.00 301 LEU A N 1
ATOM 2444 C CA . LEU A 1 301 ? 16.320 14.614 -32.400 1.00 85.00 301 LEU A CA 1
ATOM 2445 C C . LEU A 1 301 ? 16.513 16.075 -32.827 1.00 85.00 301 LEU A C 1
ATOM 2447 O O . LEU A 1 301 ? 16.534 16.966 -31.979 1.00 85.00 301 LEU A O 1
ATOM 2451 N N . ASN A 1 302 ? 16.647 16.339 -34.129 1.00 87.81 302 ASN A N 1
ATOM 2452 C CA . ASN A 1 302 ? 16.738 17.703 -34.643 1.00 87.81 302 ASN A CA 1
ATOM 2453 C C . ASN A 1 302 ? 15.429 18.464 -34.441 1.00 87.81 302 ASN A C 1
ATOM 2455 O O . ASN A 1 302 ? 15.487 19.579 -33.933 1.00 87.81 302 ASN A O 1
ATOM 2459 N N . LYS A 1 303 ? 14.272 17.852 -34.732 1.00 84.31 303 LYS A N 1
ATOM 2460 C CA . LYS A 1 303 ? 12.956 18.459 -34.458 1.00 84.31 303 LYS A CA 1
ATOM 2461 C C . LYS A 1 303 ? 12.772 18.776 -32.977 1.00 84.31 303 LYS A C 1
ATOM 2463 O O . LYS A 1 303 ? 12.274 19.840 -32.630 1.00 84.31 303 LYS A O 1
ATOM 2468 N N . SER A 1 304 ? 13.226 17.887 -32.089 1.00 81.06 304 SER A N 1
ATOM 2469 C CA . SER A 1 304 ? 13.181 18.137 -30.644 1.00 81.06 304 SER A CA 1
ATOM 2470 C C . SER A 1 304 ? 14.038 19.332 -30.203 1.00 81.06 304 SER A C 1
ATOM 2472 O O . SER A 1 304 ? 13.801 19.885 -29.128 1.00 81.06 304 SER A O 1
ATOM 2474 N N . LEU A 1 305 ? 15.056 19.696 -30.981 1.00 80.94 305 LEU A N 1
ATOM 2475 C CA . LEU A 1 305 ? 15.987 20.784 -30.680 1.00 80.94 305 LEU A CA 1
ATOM 2476 C C . LEU A 1 305 ? 15.652 22.079 -31.430 1.00 80.94 305 LEU A C 1
ATOM 2478 O O . LEU A 1 305 ? 16.360 23.074 -31.266 1.00 80.94 305 LEU A O 1
ATOM 2482 N N . GLU A 1 306 ? 14.589 22.088 -32.237 1.00 78.19 306 GLU A N 1
ATOM 2483 C CA . GLU A 1 306 ? 14.105 23.304 -32.881 1.00 78.19 306 GLU A CA 1
ATOM 2484 C C . GLU A 1 306 ? 13.613 24.316 -31.833 1.00 78.19 306 GLU A C 1
ATOM 2486 O O . GLU A 1 306 ? 13.045 23.976 -30.788 1.00 78.19 306 GLU A O 1
ATOM 2491 N N . ILE A 1 307 ? 13.877 25.595 -32.104 1.00 62.41 307 ILE A N 1
ATOM 2492 C CA . ILE A 1 307 ? 13.435 26.714 -31.269 1.00 62.41 307 ILE A CA 1
ATOM 2493 C C . ILE A 1 307 ? 12.021 27.101 -31.701 1.00 62.41 307 ILE A C 1
ATOM 2495 O O . ILE A 1 307 ? 11.721 27.155 -32.892 1.00 62.41 307 ILE A O 1
ATOM 2499 N N . GLU A 1 308 ? 11.159 27.387 -30.727 1.00 59.00 308 GLU A N 1
ATOM 2500 C CA . GLU A 1 308 ? 9.774 27.792 -30.961 1.00 59.00 308 GLU A CA 1
ATOM 2501 C C . GLU A 1 308 ? 9.735 29.084 -31.815 1.00 59.00 308 GLU A C 1
ATOM 2503 O O . GLU A 1 308 ? 10.277 30.104 -31.380 1.00 59.00 308 GLU A O 1
ATOM 2508 N N . PRO A 1 309 ? 9.104 29.100 -33.007 1.00 53.12 309 PRO A N 1
ATOM 2509 C CA . PRO A 1 309 ? 9.224 30.227 -33.943 1.00 53.12 309 PRO A CA 1
ATOM 2510 C C . PRO A 1 309 ? 8.668 31.572 -33.443 1.00 53.12 309 PRO A C 1
ATOM 2512 O O . PRO A 1 309 ? 9.022 32.611 -33.993 1.00 53.12 309 PRO A O 1
ATOM 2515 N N . ASN A 1 310 ? 7.806 31.573 -32.417 1.00 49.41 310 ASN A N 1
ATOM 2516 C CA . ASN A 1 310 ? 7.040 32.751 -31.983 1.00 49.41 310 ASN A CA 1
ATOM 2517 C C . ASN A 1 310 ? 7.266 33.1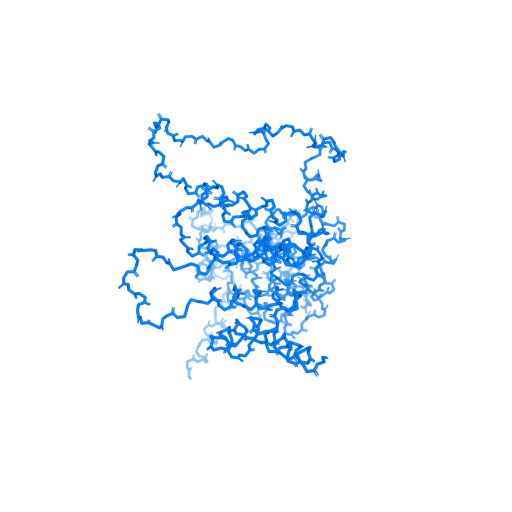71 -30.521 1.00 49.41 310 ASN A C 1
ATOM 2519 O O . ASN A 1 310 ? 6.549 34.039 -30.023 1.00 49.41 310 ASN A O 1
ATOM 2523 N N . ASN A 1 311 ? 8.242 32.591 -29.821 1.00 52.06 311 ASN A N 1
ATOM 2524 C CA . ASN A 1 311 ? 8.484 32.917 -28.419 1.00 52.06 311 ASN A CA 1
ATOM 2525 C C . ASN A 1 311 ? 9.713 33.822 -28.277 1.00 52.06 311 ASN A C 1
ATOM 2527 O O . ASN A 1 311 ? 10.826 33.382 -28.006 1.00 52.06 311 ASN A O 1
ATOM 2531 N N . THR A 1 312 ? 9.504 35.125 -28.464 1.00 42.00 312 THR A N 1
ATOM 2532 C CA . THR A 1 312 ? 10.509 36.199 -28.340 1.00 42.00 312 THR A CA 1
ATOM 2533 C C . THR A 1 312 ? 11.006 36.419 -26.896 1.00 42.00 312 THR A C 1
ATOM 2535 O O . THR A 1 312 ? 11.480 37.506 -26.569 1.00 42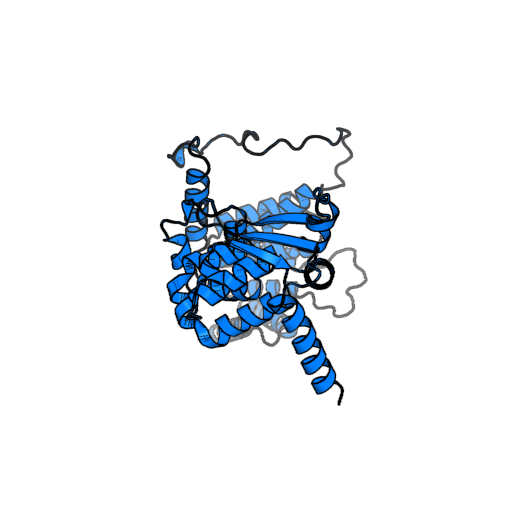.00 312 THR A O 1
ATOM 2538 N N . LEU A 1 313 ? 10.892 35.417 -26.013 1.00 44.00 313 LEU A N 1
ATOM 2539 C CA . LEU A 1 313 ? 11.296 35.475 -24.603 1.00 44.00 313 LEU A CA 1
ATOM 2540 C C . LEU A 1 313 ? 12.434 34.506 -24.225 1.00 44.00 313 LEU A C 1
ATOM 2542 O O . LEU A 1 313 ? 12.764 34.386 -23.051 1.00 44.00 313 LEU A O 1
ATOM 2546 N N . THR A 1 314 ? 13.072 33.838 -25.189 1.00 44.28 314 THR A N 1
ATOM 2547 C CA . THR A 1 314 ? 14.190 32.896 -24.956 1.00 44.28 314 THR A CA 1
ATOM 2548 C C . THR A 1 314 ? 15.549 33.423 -25.432 1.00 44.28 314 THR A C 1
ATOM 2550 O O . THR A 1 314 ? 16.475 32.656 -25.669 1.00 44.28 314 THR A O 1
ATOM 2553 N N . LEU A 1 315 ? 15.729 34.748 -25.512 1.00 41.12 315 LEU A N 1
ATOM 2554 C CA . LEU A 1 315 ? 17.063 35.358 -25.676 1.00 41.12 315 LEU A CA 1
ATOM 2555 C C . LEU A 1 315 ? 17.877 35.411 -24.369 1.00 41.12 315 LEU A C 1
ATOM 2557 O O . LEU A 1 315 ? 19.017 35.869 -24.369 1.00 41.12 315 LEU A O 1
ATOM 2561 N N . THR A 1 316 ? 17.337 34.909 -23.257 1.00 37.69 316 THR A N 1
ATOM 2562 C CA . THR A 1 316 ? 18.049 34.826 -21.978 1.00 37.69 316 THR A CA 1
ATOM 2563 C C . THR A 1 316 ? 18.038 33.402 -21.434 1.00 37.69 316 THR A C 1
ATOM 2565 O O . THR A 1 316 ? 17.116 33.038 -20.716 1.00 37.69 316 THR A O 1
ATOM 2568 N N . ASN A 1 317 ? 19.065 32.610 -21.768 1.00 47.12 317 ASN A N 1
ATOM 2569 C CA . ASN A 1 317 ? 19.626 31.519 -20.951 1.00 47.12 317 ASN A CA 1
ATOM 2570 C C . ASN A 1 317 ? 18.661 30.779 -19.997 1.00 47.12 317 ASN A C 1
ATOM 2572 O O . ASN A 1 317 ? 18.938 30.650 -18.805 1.00 47.12 317 ASN A O 1
ATOM 2576 N N . GLN A 1 318 ? 17.553 30.247 -20.511 1.00 44.00 318 GLN A N 1
ATOM 2577 C CA . GLN A 1 318 ? 16.740 29.278 -19.784 1.00 44.00 318 GLN A CA 1
ATOM 2578 C C . GLN A 1 318 ? 16.862 27.933 -20.476 1.00 44.00 318 GLN A C 1
ATOM 2580 O O . GLN A 1 318 ? 16.205 27.604 -21.456 1.00 44.00 318 GLN A O 1
ATOM 2585 N N . ILE A 1 319 ? 17.829 27.207 -19.940 1.00 51.34 319 ILE A N 1
ATOM 2586 C CA . ILE A 1 319 ? 18.122 25.804 -20.129 1.00 51.34 319 ILE A CA 1
ATOM 2587 C C . ILE A 1 319 ? 16.824 24.999 -19.959 1.00 51.34 319 ILE A C 1
ATOM 2589 O O . ILE A 1 319 ? 16.340 24.816 -18.844 1.00 51.34 319 ILE A O 1
ATOM 2593 N N . GLU A 1 320 ? 16.253 24.525 -21.066 1.00 55.16 320 GLU A N 1
ATOM 2594 C CA . GLU A 1 320 ? 15.222 23.490 -21.027 1.00 55.16 320 GLU A CA 1
ATOM 2595 C C . GLU A 1 320 ? 15.905 22.146 -20.703 1.00 55.16 320 GLU A C 1
ATOM 2597 O O . GLU A 1 320 ? 16.770 21.719 -21.474 1.00 55.16 320 GLU A O 1
ATOM 2602 N N . PRO A 1 321 ? 15.527 21.439 -19.619 1.00 50.19 321 PRO A N 1
ATOM 2603 C CA . PRO A 1 321 ? 16.109 20.138 -19.259 1.00 50.19 321 PRO A CA 1
ATOM 2604 C C . PRO A 1 321 ? 16.041 19.106 -20.398 1.00 50.19 321 PRO A C 1
ATOM 2606 O O . PRO A 1 321 ? 16.915 18.255 -20.542 1.00 50.19 321 PRO A O 1
ATOM 2609 N N . ASN A 1 322 ? 15.033 19.221 -21.269 1.00 59.00 322 ASN A N 1
ATOM 2610 C CA . ASN A 1 322 ? 14.851 18.329 -22.411 1.00 59.00 322 ASN A CA 1
ATOM 2611 C C . ASN A 1 322 ? 15.933 18.496 -23.499 1.00 59.00 322 ASN A C 1
ATOM 2613 O O . ASN A 1 322 ? 16.232 17.547 -24.223 1.00 59.00 322 ASN A O 1
ATOM 2617 N N . ASN A 1 323 ? 16.581 19.665 -23.585 1.00 73.50 323 ASN A N 1
ATOM 2618 C CA . ASN A 1 323 ? 17.648 19.884 -24.562 1.00 73.50 323 ASN A CA 1
ATOM 2619 C C . ASN A 1 323 ? 18.903 19.074 -24.225 1.00 73.50 323 ASN A C 1
ATOM 2621 O O . ASN A 1 323 ? 19.533 18.548 -25.137 1.00 73.50 323 ASN A O 1
ATOM 2625 N N . ALA A 1 324 ? 19.253 18.908 -22.944 1.00 82.56 324 ALA A N 1
ATOM 2626 C CA . ALA A 1 324 ? 20.396 18.077 -22.554 1.00 82.56 324 ALA A CA 1
ATOM 2627 C C . ALA A 1 324 ? 20.194 16.612 -22.943 1.00 82.56 324 ALA A C 1
ATOM 2629 O O . ALA A 1 324 ? 21.099 15.980 -23.488 1.00 82.56 324 ALA A O 1
ATOM 2630 N N . PHE A 1 325 ? 18.984 16.090 -22.736 1.00 83.75 325 PHE A N 1
ATOM 2631 C CA . PHE A 1 325 ? 18.639 14.735 -23.139 1.00 83.75 325 PHE A CA 1
ATOM 2632 C C . PHE A 1 325 ? 18.730 14.541 -24.662 1.00 83.75 325 PHE A C 1
ATOM 2634 O O . PHE A 1 325 ? 19.425 13.640 -25.128 1.00 83.75 325 PHE A O 1
ATOM 2641 N N . ALA A 1 326 ? 18.117 15.417 -25.458 1.00 85.06 326 ALA A N 1
ATOM 2642 C CA . ALA A 1 326 ? 18.214 15.324 -26.914 1.00 85.06 326 ALA A CA 1
ATOM 2643 C C . ALA A 1 326 ? 19.671 15.443 -27.408 1.00 85.06 326 ALA A C 1
ATOM 2645 O O . ALA A 1 326 ? 20.106 14.672 -28.264 1.00 85.06 326 ALA A O 1
ATOM 2646 N N . LEU A 1 327 ? 20.457 16.361 -26.828 1.00 89.38 327 LEU A N 1
ATOM 2647 C CA . LEU A 1 327 ? 21.870 16.560 -27.162 1.00 89.38 327 LEU A CA 1
ATOM 2648 C C . LEU A 1 327 ? 22.727 15.337 -26.820 1.00 89.38 327 LEU A C 1
ATOM 2650 O O . LEU A 1 327 ? 23.520 14.910 -27.657 1.00 89.38 327 LEU A O 1
ATOM 2654 N N . LYS A 1 328 ? 22.570 14.721 -25.639 1.00 91.19 328 LYS A N 1
ATOM 2655 C CA . LYS A 1 328 ? 23.379 13.542 -25.286 1.00 91.19 328 LYS A CA 1
ATOM 2656 C C . LYS A 1 328 ? 23.070 12.346 -26.181 1.00 91.19 328 LYS A C 1
ATOM 2658 O O . LYS A 1 328 ? 24.001 11.660 -26.607 1.00 91.19 328 LYS A O 1
ATOM 2663 N N . ILE A 1 329 ? 21.795 12.125 -26.510 1.00 86.19 329 ILE A N 1
ATOM 2664 C CA . ILE A 1 329 ? 21.392 11.053 -27.424 1.00 86.19 329 ILE A CA 1
ATOM 2665 C C . ILE A 1 329 ? 21.922 11.339 -28.833 1.00 86.19 329 ILE A C 1
ATOM 2667 O O . ILE A 1 329 ? 22.575 10.472 -29.408 1.00 86.19 329 ILE A O 1
ATOM 2671 N N . ARG A 1 330 ? 21.777 12.566 -29.356 1.00 93.06 330 ARG A N 1
ATOM 2672 C CA . ARG A 1 330 ? 22.311 12.945 -30.679 1.00 93.06 330 ARG A CA 1
ATOM 2673 C C . ARG A 1 330 ? 23.832 12.821 -30.740 1.00 93.06 330 ARG A C 1
ATOM 2675 O O . ARG A 1 330 ? 24.382 12.298 -31.710 1.00 93.06 330 ARG A O 1
ATOM 2682 N N . GLY A 1 331 ? 24.510 13.194 -29.657 1.00 91.00 331 GLY A N 1
ATOM 2683 C CA . GLY A 1 331 ? 25.942 13.000 -29.481 1.00 91.00 331 GLY A CA 1
ATOM 2684 C C . GLY A 1 331 ? 26.355 11.526 -29.526 1.00 91.00 331 GLY A C 1
ATOM 2685 O O . GLY A 1 331 ? 27.367 11.186 -30.148 1.00 91.00 331 GLY A O 1
ATOM 2686 N N . ALA A 1 332 ? 25.573 10.624 -28.931 1.00 87.38 332 ALA A N 1
ATOM 2687 C CA . ALA A 1 332 ? 25.801 9.184 -29.032 1.00 87.38 332 ALA A CA 1
ATOM 2688 C C . ALA A 1 332 ? 25.495 8.632 -30.435 1.00 87.38 332 ALA A C 1
ATOM 2690 O O . ALA A 1 332 ? 26.299 7.851 -30.948 1.00 87.38 332 ALA A O 1
ATOM 2691 N N . THR A 1 333 ? 24.427 9.094 -31.094 1.00 88.00 333 THR A N 1
ATOM 2692 C CA . THR A 1 333 ? 24.106 8.753 -32.492 1.00 88.00 333 THR A CA 1
ATOM 2693 C C . THR A 1 333 ? 25.268 9.129 -33.417 1.00 88.00 333 THR A C 1
ATOM 2695 O O . THR A 1 333 ? 25.774 8.290 -34.166 1.00 88.00 333 THR A O 1
ATOM 2698 N N . TYR A 1 334 ? 25.804 10.349 -33.302 1.00 92.50 334 TYR A N 1
ATOM 2699 C CA . TYR A 1 334 ? 26.980 10.778 -34.064 1.00 92.50 334 TYR A CA 1
ATOM 2700 C C . TYR A 1 334 ? 28.233 9.947 -33.764 1.00 92.50 334 TYR A C 1
ATOM 2702 O O . TYR A 1 334 ? 28.995 9.639 -34.685 1.00 92.50 334 TYR A O 1
ATOM 2710 N N . ARG A 1 335 ? 28.446 9.532 -32.506 1.00 90.06 335 ARG A N 1
ATOM 2711 C CA . ARG A 1 335 ? 29.549 8.626 -32.139 1.00 90.06 335 ARG A CA 1
ATOM 2712 C C . ARG A 1 335 ? 29.420 7.289 -32.865 1.00 90.06 335 ARG A C 1
ATOM 2714 O O . ARG A 1 335 ? 30.419 6.810 -33.405 1.00 90.06 335 ARG A O 1
ATOM 2721 N N . SER A 1 336 ? 28.220 6.709 -32.895 1.00 84.81 336 SER A N 1
ATOM 2722 C CA . SER A 1 336 ? 27.925 5.452 -33.598 1.00 84.81 336 SER A CA 1
ATOM 2723 C C . SER A 1 336 ? 28.142 5.575 -35.110 1.00 84.81 336 SER A C 1
ATOM 2725 O O . SER A 1 336 ? 28.702 4.672 -35.727 1.00 84.81 336 SER A O 1
ATOM 2727 N N . MET A 1 337 ? 27.848 6.743 -35.689 1.00 90.38 337 MET A N 1
ATOM 2728 C CA . MET A 1 337 ? 28.153 7.076 -37.089 1.00 90.38 337 MET A CA 1
ATOM 2729 C C . MET A 1 337 ? 29.623 7.454 -37.353 1.00 90.38 337 MET A C 1
ATOM 2731 O O . MET A 1 337 ? 29.971 7.822 -38.474 1.00 90.38 337 MET A O 1
ATOM 2735 N N . ARG A 1 338 ? 30.500 7.403 -36.341 1.00 90.44 338 ARG A N 1
ATOM 2736 C CA . ARG A 1 338 ? 31.910 7.847 -36.396 1.00 90.44 338 ARG A CA 1
ATOM 2737 C C . ARG A 1 338 ? 32.116 9.344 -36.675 1.00 90.44 338 ARG A C 1
ATOM 2739 O O . ARG A 1 338 ? 33.232 9.775 -36.963 1.00 90.44 338 ARG A O 1
ATOM 2746 N N . LYS A 1 339 ? 31.074 10.165 -36.529 1.00 94.06 339 LYS A N 1
ATOM 2747 C CA . LYS A 1 339 ? 31.132 11.633 -36.599 1.00 94.06 339 LYS A CA 1
ATOM 2748 C C . LYS A 1 339 ? 31.556 12.203 -35.241 1.00 94.06 339 LYS A C 1
ATOM 2750 O O . LYS A 1 339 ? 30.790 12.828 -34.516 1.00 94.06 339 LYS A O 1
ATOM 2755 N N . TYR A 1 340 ? 32.799 11.932 -34.848 1.00 93.31 340 TYR A N 1
ATOM 2756 C CA . TYR A 1 340 ? 33.264 12.176 -33.476 1.00 93.31 340 TYR A CA 1
ATOM 2757 C C . TYR A 1 340 ? 33.325 13.656 -33.075 1.00 93.31 340 TYR A C 1
ATOM 2759 O O . TYR A 1 340 ? 33.135 13.968 -31.903 1.00 93.31 340 TYR A O 1
ATOM 2767 N N . LYS A 1 341 ? 33.578 14.570 -34.020 1.00 93.38 341 LYS A N 1
ATOM 2768 C CA . LYS A 1 341 ? 33.595 16.016 -33.736 1.00 93.38 341 LYS A CA 1
ATOM 2769 C C . LYS A 1 341 ? 32.200 16.532 -33.384 1.00 93.38 341 LYS A C 1
ATOM 2771 O O . LYS A 1 341 ? 32.049 17.207 -32.373 1.00 93.38 341 LYS A O 1
ATOM 2776 N N . ASP A 1 342 ? 31.201 16.145 -34.173 1.00 91.25 342 ASP A N 1
ATOM 2777 C CA . ASP A 1 342 ? 29.798 16.507 -33.940 1.00 91.25 342 ASP A CA 1
ATOM 2778 C C . ASP A 1 342 ? 29.278 15.862 -32.646 1.00 91.25 342 ASP A C 1
ATOM 2780 O O . ASP A 1 342 ? 28.613 16.509 -31.843 1.00 91.25 342 ASP A O 1
ATOM 2784 N N . SER A 1 343 ? 29.689 14.615 -32.385 1.00 93.88 343 SER A N 1
ATOM 2785 C CA . SER A 1 343 ? 29.422 13.916 -31.124 1.00 93.88 343 SER A CA 1
ATOM 2786 C C . SER A 1 343 ? 29.934 14.680 -29.900 1.00 93.88 343 SER A C 1
ATOM 2788 O O . SER A 1 343 ? 29.183 14.877 -28.947 1.00 93.88 343 SER A O 1
ATOM 2790 N N . LEU A 1 344 ? 31.198 15.124 -29.913 1.00 94.12 344 LEU A N 1
ATOM 2791 C CA . LEU A 1 344 ? 31.771 15.886 -28.799 1.00 94.12 344 LEU A CA 1
ATOM 2792 C C . LEU A 1 344 ? 31.074 17.233 -28.617 1.00 94.12 344 LEU A C 1
ATOM 2794 O O . LEU A 1 344 ? 30.793 17.592 -27.482 1.00 94.12 344 LEU A O 1
ATOM 2798 N N . ALA A 1 345 ? 30.751 17.935 -29.707 1.00 91.69 345 ALA A N 1
ATOM 2799 C CA . ALA A 1 345 ? 30.069 19.223 -29.636 1.00 91.69 345 ALA A CA 1
ATOM 2800 C C . ALA A 1 345 ? 28.706 19.122 -28.929 1.00 91.69 345 ALA A C 1
ATOM 2802 O O . ALA A 1 345 ? 28.393 19.953 -28.077 1.00 91.69 345 ALA A O 1
ATOM 2803 N N . ASP A 1 346 ? 27.914 18.095 -29.242 1.00 90.31 346 ASP A N 1
ATOM 2804 C CA . ASP A 1 346 ? 26.622 17.881 -28.586 1.00 90.31 346 ASP A CA 1
ATOM 2805 C C . ASP A 1 346 ? 26.768 17.373 -27.142 1.00 90.31 346 ASP A C 1
ATOM 2807 O O . ASP A 1 346 ? 26.040 17.821 -26.257 1.00 90.31 346 ASP A O 1
ATOM 2811 N N . LEU A 1 347 ? 27.735 16.489 -26.867 1.00 90.75 347 LEU A N 1
ATOM 2812 C CA . LEU A 1 347 ? 27.997 15.996 -25.509 1.00 90.75 347 LEU A CA 1
ATOM 2813 C C . LEU A 1 347 ? 28.537 17.097 -24.587 1.00 90.75 347 LEU A C 1
ATOM 2815 O O . LEU A 1 347 ? 28.159 17.142 -23.421 1.00 90.75 347 LEU A O 1
ATOM 2819 N N . ASP A 1 348 ? 29.387 17.993 -25.094 1.00 92.50 348 ASP A N 1
ATOM 2820 C CA . ASP A 1 348 ? 29.886 19.148 -24.344 1.00 92.50 348 ASP A CA 1
ATOM 2821 C C . ASP A 1 348 ? 28.730 20.094 -23.992 1.00 92.50 348 ASP A C 1
ATOM 2823 O O . ASP A 1 348 ? 28.558 20.420 -22.820 1.00 92.50 348 ASP A O 1
ATOM 2827 N N . ARG A 1 349 ? 27.860 20.437 -24.954 1.00 89.06 349 ARG A N 1
ATOM 2828 C CA . ARG A 1 349 ? 26.659 21.253 -24.687 1.00 89.06 349 ARG A CA 1
ATOM 2829 C C . ARG A 1 349 ? 25.691 20.581 -23.714 1.00 89.06 349 ARG A C 1
ATOM 2831 O O . ARG A 1 349 ? 25.113 21.248 -22.861 1.00 89.06 349 ARG A O 1
ATOM 2838 N N . SER A 1 350 ? 25.513 19.262 -23.809 1.00 89.38 350 SER A N 1
ATOM 2839 C CA . SER A 1 350 ? 24.708 18.519 -22.835 1.00 89.38 350 SER A CA 1
ATOM 2840 C C . SER A 1 350 ? 25.290 18.618 -21.424 1.00 89.38 350 SER A C 1
ATOM 2842 O O . SER A 1 350 ? 24.523 18.715 -20.473 1.00 89.38 350 SER A O 1
ATOM 2844 N N . LEU A 1 351 ? 26.616 18.584 -21.274 1.00 89.75 351 LEU A N 1
ATOM 2845 C CA . LEU A 1 351 ? 27.299 18.663 -19.980 1.00 89.75 351 LEU A CA 1
ATOM 2846 C C . LEU A 1 351 ? 27.427 20.100 -19.455 1.00 89.75 351 LEU A C 1
ATOM 2848 O O . LEU A 1 351 ? 27.560 20.295 -18.254 1.00 89.75 351 LEU A O 1
ATOM 2852 N N . GLU A 1 352 ? 27.359 21.117 -20.313 1.00 89.69 352 GLU A N 1
ATOM 2853 C CA . GLU A 1 352 ? 27.168 22.506 -19.871 1.00 89.69 352 GLU A CA 1
ATOM 2854 C C . GLU A 1 352 ? 25.821 22.674 -19.151 1.00 89.69 352 GLU A C 1
ATOM 2856 O O . GLU A 1 352 ? 25.725 23.433 -18.187 1.00 89.69 352 GLU A O 1
ATOM 2861 N N . ILE A 1 353 ? 24.799 21.931 -19.592 1.00 83.56 353 ILE A N 1
ATOM 2862 C CA . ILE A 1 353 ? 23.460 21.915 -18.994 1.00 83.56 353 ILE A CA 1
ATOM 2863 C C . ILE A 1 353 ? 23.396 20.997 -17.762 1.00 83.56 353 ILE A C 1
ATOM 2865 O O . ILE A 1 353 ? 22.937 21.418 -16.701 1.00 83.56 353 ILE A O 1
ATOM 2869 N N . GLU A 1 354 ? 23.862 19.751 -17.886 1.00 86.00 354 GLU A N 1
ATOM 2870 C CA . GLU A 1 354 ? 23.879 18.736 -16.824 1.00 86.00 354 GLU A CA 1
ATOM 2871 C C . GLU A 1 354 ? 25.319 18.245 -16.562 1.00 86.00 354 GLU A C 1
ATOM 2873 O O . GLU A 1 354 ? 25.706 17.167 -17.021 1.00 86.00 354 GLU A O 1
ATOM 2878 N N . PRO A 1 355 ? 26.136 18.986 -15.782 1.00 88.44 355 PRO A N 1
ATOM 2879 C CA . PRO A 1 355 ? 27.570 18.693 -15.626 1.00 88.44 355 PRO A CA 1
ATOM 2880 C C . PRO A 1 355 ? 27.901 17.326 -15.023 1.00 88.44 355 PRO A C 1
ATOM 2882 O O . PRO A 1 355 ? 28.998 16.805 -15.226 1.00 88.44 355 PRO A O 1
ATOM 2885 N N . ASN A 1 356 ? 26.960 16.750 -14.273 1.00 89.25 356 ASN A N 1
ATOM 2886 C CA . ASN A 1 356 ? 27.140 15.502 -13.537 1.00 89.25 356 ASN A CA 1
ATOM 2887 C C . ASN A 1 356 ? 26.430 14.300 -14.189 1.00 89.25 356 ASN A C 1
ATOM 2889 O O . ASN A 1 356 ? 26.319 13.256 -13.544 1.00 89.25 356 ASN A O 1
ATOM 2893 N N . ASP A 1 357 ? 25.949 14.406 -15.437 1.00 85.69 357 ASP A N 1
ATOM 2894 C CA . ASP A 1 357 ? 25.374 13.252 -16.141 1.00 85.69 357 ASP A CA 1
ATOM 2895 C C . ASP A 1 357 ? 26.473 12.206 -16.416 1.00 85.69 357 ASP A C 1
ATOM 2897 O O . ASP A 1 357 ? 27.348 12.356 -17.278 1.00 85.69 357 ASP A O 1
ATOM 2901 N N . ALA A 1 358 ? 26.428 11.115 -15.647 1.00 88.31 358 ALA A N 1
ATOM 2902 C CA . ALA A 1 358 ? 27.410 10.039 -15.705 1.00 88.31 358 ALA A CA 1
ATOM 2903 C C . ALA A 1 358 ? 27.447 9.338 -17.073 1.00 88.31 358 ALA A C 1
ATOM 2905 O O . ALA A 1 358 ? 28.512 8.888 -17.509 1.00 88.31 358 ALA A O 1
ATOM 2906 N N . TRP A 1 359 ? 26.308 9.247 -17.764 1.00 86.56 359 TRP A N 1
ATOM 2907 C CA . TRP A 1 359 ? 26.230 8.622 -19.077 1.00 86.56 359 TRP A CA 1
ATOM 2908 C C . TRP A 1 359 ? 26.851 9.524 -20.144 1.00 86.56 359 TRP A C 1
ATOM 2910 O O . TRP A 1 359 ? 27.698 9.051 -20.901 1.00 86.56 359 TRP A O 1
ATOM 2920 N N . ALA A 1 360 ? 26.530 10.819 -20.159 1.00 88.69 360 ALA A N 1
ATOM 2921 C CA . ALA A 1 360 ? 27.106 11.795 -21.083 1.00 88.69 360 ALA A CA 1
ATOM 2922 C C . ALA A 1 360 ? 28.628 11.937 -20.887 1.00 88.69 360 ALA A C 1
ATOM 2924 O O . ALA A 1 360 ? 29.383 11.912 -21.864 1.00 88.69 360 ALA A O 1
ATOM 2925 N N . LEU A 1 361 ? 29.110 11.962 -19.636 1.00 92.44 361 LEU A N 1
ATOM 2926 C CA . LEU A 1 361 ? 30.545 11.921 -19.316 1.00 92.44 361 LEU A CA 1
ATOM 2927 C C . LEU A 1 361 ? 31.221 10.658 -19.867 1.00 92.44 361 LEU A C 1
ATOM 2929 O O . LEU A 1 361 ? 32.313 10.728 -20.444 1.00 92.44 361 LEU A O 1
ATOM 2933 N N . ASN A 1 362 ? 30.575 9.497 -19.720 1.00 90.19 362 ASN A N 1
ATOM 2934 C CA . ASN A 1 362 ? 31.091 8.239 -20.246 1.00 90.19 362 ASN A CA 1
ATOM 2935 C C . ASN A 1 362 ? 31.095 8.217 -21.784 1.00 90.19 362 ASN A C 1
ATOM 2937 O O . ASN A 1 362 ? 32.114 7.867 -22.378 1.00 90.19 362 ASN A O 1
ATOM 2941 N N . GLN A 1 363 ? 30.013 8.649 -22.442 1.00 86.19 363 GLN A N 1
ATOM 2942 C CA . GLN A 1 363 ? 29.954 8.748 -23.905 1.00 86.19 363 GLN A CA 1
ATOM 2943 C C . GLN A 1 363 ? 31.041 9.680 -24.438 1.00 86.19 363 GLN A C 1
ATOM 2945 O O . GLN A 1 363 ? 31.763 9.310 -25.359 1.00 86.19 363 GLN A O 1
ATOM 2950 N N . ARG A 1 364 ? 31.250 10.836 -23.803 1.00 94.56 364 ARG A N 1
ATOM 2951 C CA . ARG A 1 364 ? 32.307 11.784 -24.173 1.00 94.56 364 ARG A CA 1
ATOM 2952 C C . ARG A 1 364 ? 33.699 11.176 -24.033 1.00 94.56 364 ARG A C 1
ATOM 2954 O O . ARG A 1 364 ? 34.551 11.353 -24.907 1.00 94.56 364 ARG A O 1
ATOM 2961 N N . LYS A 1 365 ? 33.950 10.434 -22.950 1.00 93.44 365 LYS A N 1
ATOM 2962 C CA . LYS A 1 365 ? 35.203 9.688 -22.754 1.00 93.44 365 LYS A CA 1
ATOM 2963 C C . LYS A 1 365 ? 35.411 8.655 -23.865 1.00 93.44 365 LYS A C 1
ATOM 2965 O O . LYS A 1 365 ? 36.508 8.575 -24.418 1.00 93.44 365 LYS A O 1
ATOM 2970 N N . LEU A 1 366 ? 34.371 7.897 -24.215 1.00 87.62 366 LEU A N 1
ATOM 2971 C CA . LEU A 1 366 ? 34.409 6.923 -25.309 1.00 87.62 366 LEU A CA 1
ATOM 2972 C C . LEU A 1 366 ? 34.672 7.599 -26.662 1.00 87.62 366 LEU A C 1
ATOM 2974 O O . LEU A 1 366 ? 35.533 7.134 -27.406 1.00 87.62 366 LEU A O 1
ATOM 2978 N N . THR A 1 367 ? 34.008 8.718 -26.961 1.00 91.50 367 THR A N 1
ATOM 2979 C CA . THR A 1 367 ? 34.237 9.494 -28.190 1.00 91.50 367 THR A CA 1
ATOM 2980 C C . THR A 1 367 ? 35.676 9.999 -28.273 1.00 91.50 367 THR A C 1
ATOM 2982 O O . THR A 1 367 ? 36.324 9.821 -29.299 1.00 91.50 367 THR A O 1
ATOM 2985 N N . ASN A 1 368 ? 36.222 10.550 -27.185 1.00 91.50 368 ASN A N 1
ATOM 2986 C CA . ASN A 1 368 ? 37.616 11.002 -27.134 1.00 91.50 368 ASN A CA 1
ATOM 2987 C C . ASN A 1 368 ? 38.623 9.865 -27.355 1.00 91.50 368 ASN A C 1
ATOM 2989 O O . ASN A 1 368 ? 39.655 10.069 -27.991 1.00 91.50 368 ASN A O 1
ATOM 2993 N N . ASN A 1 369 ? 38.335 8.667 -26.846 1.00 89.62 369 ASN A N 1
ATOM 2994 C CA . ASN A 1 369 ? 39.172 7.494 -27.092 1.00 89.62 369 ASN A CA 1
ATOM 2995 C C . ASN A 1 369 ? 39.102 7.038 -28.556 1.00 89.62 369 ASN A C 1
ATOM 2997 O O . ASN A 1 369 ? 40.125 6.647 -29.111 1.00 89.62 369 ASN A O 1
ATOM 3001 N N . ASN A 1 370 ? 37.923 7.108 -29.179 1.00 87.88 370 ASN A N 1
ATOM 3002 C CA . ASN A 1 370 ? 37.730 6.767 -30.589 1.00 87.88 370 ASN A CA 1
ATOM 3003 C C . ASN A 1 370 ? 38.325 7.807 -31.546 1.00 87.88 370 ASN A C 1
ATOM 3005 O O . ASN A 1 370 ? 38.708 7.442 -32.644 1.00 87.88 370 ASN A O 1
ATOM 3009 N N . LEU A 1 371 ? 38.416 9.075 -31.137 1.00 87.38 371 LEU A N 1
ATOM 3010 C CA . LEU A 1 371 ? 39.038 10.148 -31.919 1.00 87.38 371 LEU A CA 1
ATOM 3011 C C . LEU A 1 371 ? 40.575 10.065 -31.935 1.00 87.38 371 LEU A C 1
ATOM 3013 O O . LEU A 1 371 ? 41.213 10.595 -32.839 1.00 87.38 371 LEU A O 1
ATOM 3017 N N . LYS A 1 372 ? 41.167 9.445 -30.906 1.00 79.44 372 LYS A N 1
ATOM 3018 C CA . LYS A 1 372 ? 42.621 9.247 -30.759 1.00 79.44 372 LYS A CA 1
ATOM 3019 C C . LYS A 1 372 ? 43.144 7.983 -31.453 1.00 79.44 372 LYS A C 1
ATOM 3021 O O . LYS A 1 372 ? 44.359 7.806 -31.508 1.00 79.44 372 LYS A O 1
ATOM 3026 N N . LYS A 1 373 ? 42.248 7.101 -31.896 1.00 64.81 373 LYS A N 1
ATOM 3027 C CA . LYS A 1 373 ? 42.543 5.904 -32.692 1.00 64.81 373 LYS A CA 1
ATOM 3028 C C . LYS A 1 373 ? 42.266 6.199 -34.154 1.00 64.81 373 LYS A C 1
ATOM 3030 O O . LYS A 1 373 ? 43.015 5.651 -34.986 1.00 64.81 373 LYS A O 1
#